Protein AF-A0A2G9PUK7-F1 (afdb_monomer)

Foldseek 3Di:
DDDDDDDDDDDPDDDDDPDDDPPDDDDDPPVVVVVVVVVVVVVVVVLVVVQLVQKDFDDKAWPDWADPDQFKIKTKIKTKIFGQAQAKFKWAKKKKWKDQQPRTQDIDIFGIDIDGHRHIDIGMDMDMGGRGPGPVVSVVCVVVVRQKIKMWIWIGTPPDPPSIDIDIDIDRCLVNNLVVQLVVLVVVLVVVVVVVPDPCPPVSVVVSVVSNVVSVVD

Secondary structure (DSSP, 8-state):
---------------PPPPPPPPPPP---HHHHHHHHHHHHHHHHHHHHHHHTTEEEEEEEEEEEEEEETTEEEEEEEEEEEE-SSS-EEEEEEEEEEEETTEEEEEEEEEP-EEPTTEEEEEEEEEEEETPPPHHHHHHHHHTT--EEEEEEEEEESS-TT-EEEEEEEEE-HHHHHHHHHHHHHHHHHHHHHTTS---HHHHHHHHHHHHHHHTT-

Radius of gyration: 40.82 Å; Cα contacts (8 Å, |Δi|>4): 310; chains: 1; bounding box: 126×33×130 Å

pLDDT: mean 81.17, std 12.47, range [41.34, 96.12]

Sequence (218 aa):
MKLQMAKKKVKKAERKPMKAIPPKRPTFPRWLFLSLFALFVLLTVLYYFDSLKRVSIVNLTLTEFDVVNDTTLHVRGTIMLENKAYIPVKFKKVDYDIDIGDIKVADGTLSGDYVPAKGFVPVDFEQTIYNAPSFEAIVGVLSNGSSVVTIDGMLYLFTEDKATMTFKKSFDIKDALKEYLETKVDAIIGRIDNSGAIDYPVLIKNIKDKMLKQIEQL

Nearest PDB structures (foldseek):
  7cwd-assembly1_A  TM=7.445E-01  e=1.432E-05  Niallia circulans
  8q51-assembly1_A  TM=6.585E-01  e=8.939E-05  Niallia circulans
  7ms2-assembly1_A  TM=3.371E-01  e=1.473E-04  Acetivibrio thermocellus AD2
  8xrx-assembly2_C  TM=3.875E-01  e=4.468E-04  Cellulosimicrobium cellulans
  5z87-assembly1_B  TM=4.820E-01  e=9.990E-03  Aurantiacibacter marinus

Mean predicted aligned error: 11.89 Å

Structure (mmCIF, N/CA/C/O backbone):
data_AF-A0A2G9PUK7-F1
#
_entry.id   AF-A0A2G9PUK7-F1
#
loop_
_atom_site.group_PDB
_atom_site.id
_atom_site.type_symbol
_atom_site.label_atom_id
_atom_site.label_alt_id
_atom_site.label_comp_id
_atom_site.label_asym_id
_atom_site.label_entity_id
_atom_site.label_seq_id
_atom_site.pdbx_PDB_ins_code
_atom_site.Cartn_x
_atom_site.Cartn_y
_atom_site.Cartn_z
_atom_site.occupancy
_atom_site.B_iso_or_equiv
_atom_site.auth_seq_id
_atom_site.auth_comp_id
_atom_site.auth_asym_id
_atom_site.auth_atom_id
_atom_site.pdbx_PDB_model_num
ATOM 1 N N . MET A 1 1 ? 95.014 15.291 -87.493 1.00 45.59 1 MET A N 1
ATOM 2 C CA . MET A 1 1 ? 94.206 14.490 -86.547 1.00 45.59 1 MET A CA 1
ATOM 3 C C . MET A 1 1 ? 93.233 15.442 -85.843 1.00 45.59 1 MET A C 1
ATOM 5 O O . MET A 1 1 ? 93.676 16.249 -85.041 1.00 45.59 1 MET A O 1
ATOM 9 N N . LYS A 1 2 ? 91.953 15.483 -86.247 1.00 41.34 2 LYS A N 1
ATOM 10 C CA . LYS A 1 2 ? 90.932 16.408 -85.705 1.00 41.34 2 LYS A CA 1
ATOM 11 C C . LYS A 1 2 ? 89.884 15.593 -84.941 1.00 41.34 2 LYS A C 1
ATOM 13 O O . LYS A 1 2 ? 89.170 14.812 -85.562 1.00 41.34 2 LYS A O 1
ATOM 18 N N . LEU A 1 3 ? 89.801 15.767 -83.620 1.00 45.94 3 LEU A N 1
ATOM 19 C CA . LEU A 1 3 ? 88.722 15.210 -82.799 1.00 45.94 3 LEU A CA 1
ATOM 20 C C . LEU A 1 3 ? 87.425 15.986 -83.065 1.00 45.94 3 LEU A C 1
ATOM 22 O O . LEU A 1 3 ? 87.337 17.174 -82.758 1.00 45.94 3 LEU A O 1
ATOM 26 N N . GLN A 1 4 ? 86.409 15.317 -83.609 1.00 45.69 4 GLN A N 1
ATOM 27 C CA . GLN A 1 4 ? 85.041 15.834 -83.629 1.00 45.69 4 GLN A CA 1
ATOM 28 C C . GLN A 1 4 ? 84.330 15.411 -82.338 1.00 45.69 4 GLN A C 1
ATOM 30 O O . GLN A 1 4 ? 84.078 14.230 -82.113 1.00 45.69 4 GLN A O 1
ATOM 35 N N . MET A 1 5 ? 84.009 16.379 -81.476 1.00 54.94 5 MET A N 1
ATOM 36 C CA . MET A 1 5 ? 83.179 16.145 -80.293 1.00 54.94 5 MET A CA 1
ATOM 37 C C . MET A 1 5 ? 81.698 16.082 -80.684 1.00 54.94 5 MET A C 1
ATOM 39 O O . MET A 1 5 ? 81.118 17.068 -81.143 1.00 54.94 5 MET A O 1
ATOM 43 N N . ALA A 1 6 ? 81.067 14.932 -80.451 1.00 54.41 6 ALA A N 1
ATOM 44 C CA . ALA A 1 6 ? 79.631 14.747 -80.607 1.00 54.41 6 ALA A CA 1
ATOM 45 C C . ALA A 1 6 ? 78.864 15.439 -79.461 1.00 54.41 6 ALA A C 1
ATOM 47 O O . ALA A 1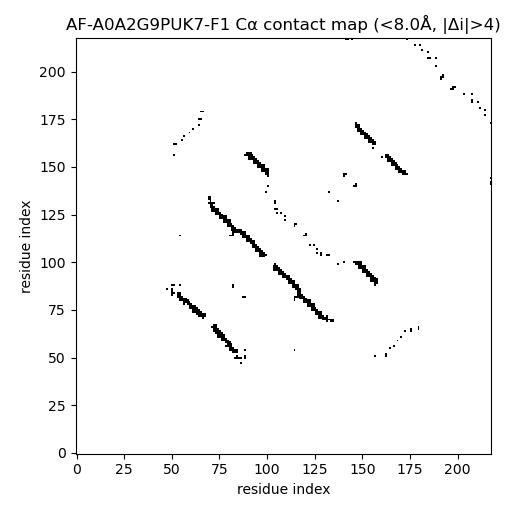 6 ? 78.875 14.987 -78.315 1.00 54.41 6 ALA A O 1
ATOM 48 N N . LYS A 1 7 ? 78.157 16.537 -79.762 1.00 56.97 7 LYS A N 1
ATOM 49 C CA . LYS A 1 7 ? 77.231 17.191 -78.821 1.00 56.97 7 LYS A CA 1
ATOM 50 C C . LYS A 1 7 ? 75.949 16.359 -78.680 1.00 56.97 7 LYS A C 1
ATOM 52 O O . LYS A 1 7 ? 75.053 16.427 -79.519 1.00 56.97 7 LYS A O 1
ATOM 57 N N . LYS A 1 8 ? 75.842 15.592 -77.592 1.00 62.94 8 LYS A N 1
ATOM 58 C CA . LYS A 1 8 ? 74.633 14.847 -77.206 1.00 62.94 8 LYS A CA 1
ATOM 59 C C . LYS A 1 8 ? 73.556 15.832 -76.720 1.00 62.94 8 LYS A C 1
ATOM 61 O O . LYS A 1 8 ? 73.657 16.380 -75.627 1.00 62.94 8 LYS A O 1
ATOM 66 N N . LYS A 1 9 ? 72.526 16.086 -77.539 1.00 58.31 9 LYS A N 1
ATOM 67 C CA . LYS A 1 9 ? 71.355 16.897 -77.151 1.00 58.31 9 LYS A CA 1
ATOM 68 C C . LYS A 1 9 ? 70.544 16.155 -76.082 1.00 58.31 9 LYS A C 1
ATOM 70 O O . LYS A 1 9 ? 69.854 15.185 -76.386 1.00 58.31 9 LYS A O 1
ATOM 75 N N . VAL A 1 10 ? 70.602 16.626 -74.840 1.00 59.91 10 VAL A N 1
ATOM 76 C CA . VAL A 1 10 ? 69.715 16.179 -73.758 1.00 59.91 10 VAL A CA 1
ATOM 77 C C . VAL A 1 10 ? 68.348 16.835 -73.971 1.00 59.91 10 VAL A C 1
ATOM 79 O O . VAL A 1 10 ? 68.183 18.031 -73.738 1.00 59.91 10 VAL A O 1
ATOM 82 N N . LYS A 1 11 ? 67.361 16.069 -74.455 1.00 61.66 11 LYS A N 1
ATOM 83 C CA . LYS A 1 11 ? 65.955 16.501 -74.479 1.00 61.66 11 LYS A CA 1
ATOM 84 C C . LYS A 1 11 ? 65.462 16.598 -73.033 1.00 61.66 11 LYS A C 1
ATOM 86 O O . LYS A 1 11 ? 65.281 15.583 -72.367 1.00 61.66 11 LYS A O 1
ATOM 91 N N . LYS A 1 12 ? 65.263 17.825 -72.549 1.00 62.75 12 LYS A N 1
ATOM 92 C CA . LYS A 1 12 ? 64.648 18.120 -71.251 1.00 62.75 12 LYS A CA 1
ATOM 93 C C . LYS A 1 12 ? 63.179 17.689 -71.325 1.00 62.75 12 LYS A C 1
ATOM 95 O O . LYS A 1 12 ? 62.385 18.328 -72.004 1.00 62.75 12 LYS A O 1
ATOM 100 N N . ALA A 1 13 ? 62.848 16.556 -70.710 1.00 66.25 13 ALA A N 1
ATOM 101 C CA . ALA A 1 13 ? 61.484 16.048 -70.660 1.00 66.25 13 ALA A CA 1
ATOM 102 C C . ALA A 1 13 ? 60.619 16.989 -69.805 1.00 66.25 13 ALA A C 1
ATOM 104 O O . ALA A 1 13 ? 60.827 17.095 -68.595 1.00 66.25 13 ALA A O 1
ATOM 105 N N . GLU A 1 14 ? 59.669 17.685 -70.431 1.00 68.19 14 GLU A N 1
ATOM 106 C CA . GLU A 1 14 ? 58.631 18.439 -69.728 1.00 68.19 14 GLU A CA 1
ATOM 107 C C . GLU A 1 14 ? 57.787 17.470 -68.897 1.00 68.19 14 GLU A C 1
ATOM 109 O O . GLU A 1 14 ? 57.050 16.629 -69.419 1.00 68.19 14 GLU A O 1
ATOM 114 N N . ARG A 1 15 ? 57.921 17.558 -67.571 1.00 70.19 15 ARG A N 1
ATOM 115 C CA . ARG A 1 15 ? 57.065 16.820 -66.646 1.00 70.19 15 ARG A CA 1
ATOM 116 C C . ARG A 1 15 ? 55.681 17.459 -66.686 1.00 70.19 15 ARG A C 1
ATOM 118 O O . ARG A 1 15 ? 55.511 18.585 -66.229 1.00 70.19 15 ARG A O 1
ATOM 125 N N . LYS A 1 16 ? 54.698 16.739 -67.230 1.00 75.69 16 LYS A N 1
ATOM 126 C CA . LYS A 1 16 ? 53.288 17.141 -67.153 1.00 75.69 16 LYS A CA 1
ATOM 127 C C . LYS A 1 16 ? 52.902 17.305 -65.672 1.00 75.69 16 LYS A C 1
ATOM 129 O O . LYS A 1 16 ? 53.240 16.419 -64.882 1.00 75.69 16 LYS A O 1
ATOM 134 N N . PRO A 1 17 ? 52.219 18.396 -65.280 1.00 74.44 17 PRO A N 1
ATOM 135 C CA . PRO A 1 17 ? 51.792 18.588 -63.899 1.00 74.44 17 PRO A CA 1
ATOM 136 C C . PRO A 1 17 ? 50.879 17.429 -63.488 1.00 74.44 17 PRO A C 1
ATOM 138 O O . PRO A 1 17 ? 49.887 17.136 -64.161 1.00 74.44 17 PRO A O 1
ATOM 141 N N . MET A 1 18 ? 51.237 16.737 -62.403 1.00 76.69 18 MET A N 1
ATOM 142 C CA . MET A 1 18 ? 50.388 15.698 -61.826 1.00 76.69 18 MET A CA 1
ATOM 143 C C . MET A 1 18 ? 49.088 16.353 -61.360 1.00 76.69 18 MET A C 1
ATOM 145 O O . MET A 1 18 ? 49.103 17.212 -60.480 1.00 76.69 18 MET A O 1
ATOM 149 N N . LYS A 1 19 ? 47.959 15.961 -61.959 1.00 78.94 19 LYS A N 1
ATOM 150 C CA . LYS A 1 19 ? 46.638 16.330 -61.444 1.00 78.94 19 LYS A CA 1
ATOM 151 C C . LYS A 1 19 ? 46.515 15.749 -60.036 1.00 78.94 19 LYS A C 1
ATOM 153 O O . LYS A 1 19 ? 46.580 14.531 -59.877 1.00 78.94 19 LYS A O 1
ATOM 158 N N . ALA A 1 20 ? 46.362 16.613 -59.035 1.00 80.31 20 ALA A N 1
ATOM 159 C CA . ALA A 1 20 ? 46.102 16.193 -57.666 1.00 80.31 20 ALA A CA 1
ATOM 160 C C . ALA A 1 20 ? 44.835 15.327 -57.645 1.00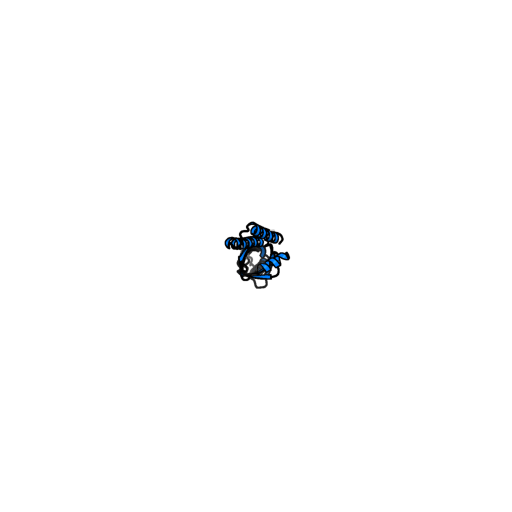 80.31 20 ALA A C 1
ATOM 162 O O . ALA A 1 20 ? 43.767 15.763 -58.077 1.00 80.31 20 ALA A O 1
ATOM 163 N N . ILE A 1 21 ? 44.968 14.081 -57.191 1.00 82.75 21 ILE A N 1
ATOM 164 C CA . ILE A 1 21 ? 43.823 13.198 -56.984 1.00 82.75 21 ILE A CA 1
ATOM 165 C C . ILE A 1 21 ? 43.088 13.751 -55.759 1.00 82.75 21 ILE A C 1
ATOM 167 O O . ILE A 1 21 ? 43.698 13.822 -54.689 1.00 82.75 21 ILE A O 1
ATOM 171 N N . PRO A 1 22 ? 41.819 14.181 -55.882 1.00 83.50 22 PRO A N 1
ATOM 172 C CA . PRO A 1 22 ? 41.082 14.674 -54.731 1.00 83.50 22 PRO A CA 1
ATOM 173 C C . PRO A 1 22 ? 40.979 13.550 -53.689 1.00 83.50 22 PRO A C 1
ATOM 175 O O . PRO A 1 22 ? 40.753 12.393 -54.065 1.00 83.50 22 PRO A O 1
ATOM 178 N N . PRO A 1 23 ? 41.150 13.851 -52.390 1.00 82.94 23 PRO A N 1
ATOM 179 C CA . PRO A 1 23 ? 41.054 12.837 -51.351 1.00 82.94 23 PRO A CA 1
ATOM 180 C C . PRO A 1 23 ? 39.681 12.157 -51.430 1.00 82.94 23 PRO A C 1
ATOM 182 O O . PRO A 1 23 ? 38.642 12.824 -51.417 1.00 82.94 23 PRO A O 1
ATOM 185 N N . LYS A 1 24 ? 39.668 10.821 -51.537 1.00 83.50 24 LYS A N 1
ATOM 186 C CA . LYS A 1 24 ? 38.426 10.042 -51.463 1.00 83.50 24 LYS A CA 1
ATOM 187 C C . LYS A 1 24 ? 37.804 10.295 -50.093 1.00 83.50 24 LYS A C 1
ATOM 189 O O . LYS A 1 24 ? 38.406 9.966 -49.074 1.00 83.50 24 LYS A O 1
ATOM 194 N N . ARG A 1 25 ? 36.608 10.886 -50.065 1.00 82.62 25 ARG A N 1
ATOM 195 C CA . ARG A 1 25 ? 35.862 11.068 -48.816 1.00 82.62 25 ARG A CA 1
ATOM 196 C C . ARG A 1 25 ? 35.574 9.685 -48.219 1.00 82.62 25 ARG A C 1
ATOM 198 O O . ARG A 1 25 ? 35.127 8.811 -48.969 1.00 82.62 25 ARG A O 1
ATOM 205 N N . PRO A 1 26 ? 35.817 9.466 -46.917 1.00 77.69 26 PRO A N 1
ATOM 206 C CA . PRO A 1 26 ? 35.454 8.212 -46.276 1.00 77.69 26 PRO A CA 1
ATOM 207 C C . PRO A 1 26 ? 33.944 8.013 -46.430 1.00 77.69 26 PRO A C 1
ATOM 209 O O . PRO A 1 26 ? 33.147 8.863 -46.034 1.00 77.69 26 PRO A O 1
ATOM 212 N N . THR A 1 27 ? 33.546 6.915 -47.068 1.00 81.12 27 THR A N 1
ATOM 213 C CA . THR A 1 27 ? 32.137 6.544 -47.191 1.00 81.12 27 THR A CA 1
ATOM 214 C C . THR A 1 27 ? 31.790 5.707 -45.974 1.00 81.12 27 THR A C 1
ATOM 216 O O . THR A 1 27 ? 32.212 4.560 -45.859 1.00 81.12 27 THR A O 1
ATOM 219 N N . PHE A 1 28 ? 31.060 6.295 -45.026 1.00 79.75 28 PHE A N 1
ATOM 220 C CA . PHE A 1 28 ? 30.528 5.519 -43.915 1.00 79.75 28 PHE A CA 1
ATOM 221 C C . PHE A 1 28 ? 29.506 4.516 -44.469 1.00 79.75 28 PHE A C 1
ATOM 223 O O . PHE A 1 28 ? 28.561 4.927 -45.156 1.00 79.75 28 PHE A O 1
ATOM 230 N N . PRO A 1 29 ? 29.682 3.209 -44.226 1.00 87.12 29 PRO A N 1
ATOM 231 C CA . PRO A 1 29 ? 28.750 2.213 -44.719 1.00 87.12 29 PRO A CA 1
ATOM 232 C C . PRO A 1 29 ? 27.364 2.438 -44.108 1.00 87.12 29 PRO A C 1
ATOM 234 O O . PRO A 1 29 ? 27.192 2.382 -42.893 1.00 87.12 29 PRO A O 1
ATOM 237 N N . ARG A 1 30 ? 26.350 2.656 -44.952 1.00 88.44 30 ARG A N 1
ATOM 238 C CA . ARG A 1 30 ? 24.958 2.883 -44.513 1.00 88.44 30 ARG A CA 1
ATOM 239 C C . ARG A 1 30 ? 24.406 1.733 -43.659 1.00 88.44 30 ARG A C 1
ATOM 241 O O . ARG A 1 30 ? 23.601 1.973 -42.766 1.00 88.44 30 ARG A O 1
ATOM 248 N N . TRP A 1 31 ? 24.866 0.504 -43.898 1.00 90.81 31 TRP A N 1
ATOM 249 C CA . TRP A 1 31 ? 24.477 -0.671 -43.112 1.00 90.81 31 TRP A CA 1
ATOM 250 C C . TRP A 1 31 ? 24.946 -0.588 -41.655 1.00 90.81 31 TRP A C 1
ATOM 252 O O . TRP A 1 31 ? 24.226 -1.037 -40.770 1.00 90.81 31 TRP A O 1
ATOM 262 N N . LEU A 1 32 ? 26.094 0.048 -41.397 1.00 92.38 32 LEU A N 1
ATOM 263 C CA . LEU A 1 32 ? 26.637 0.206 -40.049 1.00 92.38 32 LEU A CA 1
ATOM 264 C C . LEU A 1 32 ? 25.788 1.180 -39.222 1.00 92.38 32 LEU A C 1
ATOM 266 O O . LEU A 1 32 ? 25.537 0.948 -38.042 1.00 92.38 32 LEU A O 1
ATOM 270 N N . PHE A 1 33 ? 25.271 2.233 -39.860 1.00 90.31 33 PHE A N 1
ATOM 271 C CA . PHE A 1 33 ? 24.309 3.136 -39.229 1.00 90.31 33 PHE A CA 1
ATOM 272 C C . PHE A 1 33 ? 23.003 2.412 -38.874 1.00 90.31 33 PHE A C 1
ATOM 274 O O . PHE A 1 33 ? 22.528 2.527 -37.748 1.00 90.31 33 PHE A O 1
ATOM 281 N N . LEU A 1 34 ? 22.458 1.618 -39.803 1.00 93.12 34 LEU A N 1
ATOM 282 C CA . LEU A 1 34 ? 21.240 0.839 -39.556 1.00 93.12 34 LEU A CA 1
ATOM 283 C C . LEU A 1 34 ? 21.425 -0.179 -38.424 1.00 93.12 34 LEU A C 1
ATOM 285 O O . LEU A 1 34 ? 20.551 -0.292 -37.567 1.00 93.12 34 LEU A O 1
ATOM 289 N N . SER A 1 35 ? 22.567 -0.874 -38.366 1.00 92.88 35 SER A N 1
ATOM 290 C CA . SER A 1 35 ? 22.854 -1.807 -37.271 1.00 92.88 35 SER A CA 1
ATOM 291 C C . SER A 1 35 ? 23.004 -1.103 -35.923 1.00 92.88 35 SER A C 1
ATOM 293 O O . SER A 1 35 ? 22.494 -1.599 -34.923 1.00 92.88 35 SER A O 1
ATOM 295 N N . LEU A 1 36 ? 23.657 0.066 -35.885 1.00 94.25 36 LEU A N 1
ATOM 296 C CA . LEU A 1 36 ? 23.787 0.853 -34.654 1.00 94.25 36 LEU A CA 1
ATOM 297 C C . LEU A 1 36 ? 22.431 1.378 -34.178 1.00 94.25 36 LEU A C 1
ATOM 299 O O . LEU A 1 36 ? 22.146 1.334 -32.985 1.00 94.25 36 LEU A O 1
ATOM 303 N N . PHE A 1 37 ? 21.580 1.825 -35.103 1.00 94.50 37 PHE A N 1
ATOM 304 C CA . PHE A 1 37 ? 20.227 2.265 -34.783 1.00 94.50 37 PHE A CA 1
ATOM 305 C C . PHE A 1 37 ? 19.377 1.116 -34.224 1.00 94.50 37 PHE A C 1
ATOM 307 O O . PHE A 1 37 ? 18.756 1.269 -33.175 1.00 94.50 37 PHE A O 1
ATOM 314 N N . ALA A 1 38 ? 19.401 -0.057 -34.866 1.00 94.38 38 ALA A N 1
ATOM 315 C CA . ALA A 1 38 ? 18.690 -1.237 -34.376 1.00 94.38 38 ALA A CA 1
ATOM 316 C C . ALA A 1 38 ? 19.180 -1.669 -32.983 1.00 94.38 38 ALA A C 1
ATOM 318 O O . ALA A 1 38 ? 18.367 -1.954 -32.104 1.00 94.38 38 ALA A O 1
ATOM 319 N N . LEU A 1 39 ? 20.499 -1.659 -32.755 1.00 96.00 39 LEU A N 1
ATOM 320 C CA . LEU A 1 39 ? 21.086 -1.955 -31.449 1.00 96.00 39 LEU A CA 1
ATOM 321 C C . LEU A 1 39 ? 20.648 -0.936 -30.389 1.00 96.00 39 LEU A C 1
ATOM 323 O O . LEU A 1 39 ? 20.302 -1.326 -29.278 1.00 96.00 39 LEU A O 1
ATOM 327 N N . PHE A 1 40 ? 20.622 0.354 -30.727 1.00 95.88 40 PHE A N 1
ATOM 328 C CA . PHE A 1 40 ? 20.165 1.407 -29.822 1.00 95.88 40 PHE A CA 1
ATOM 329 C C . PHE A 1 40 ? 18.695 1.224 -29.424 1.00 95.88 40 PHE A C 1
ATOM 331 O O . PHE A 1 40 ? 18.365 1.300 -28.240 1.00 95.88 40 PHE A O 1
ATOM 338 N N . VAL A 1 41 ? 17.819 0.917 -30.385 1.00 94.31 41 VAL A N 1
ATOM 339 C CA . VAL A 1 41 ? 16.407 0.608 -30.106 1.00 94.31 41 VAL A CA 1
ATOM 340 C C . VAL A 1 41 ? 16.291 -0.623 -29.204 1.00 94.31 41 VAL A C 1
ATOM 342 O O . VAL A 1 41 ? 15.586 -0.570 -28.198 1.00 94.31 41 VAL A O 1
ATOM 345 N N . LEU A 1 42 ? 17.030 -1.699 -29.497 1.00 94.50 42 LEU A N 1
ATOM 346 C CA . LEU A 1 42 ? 17.021 -2.920 -28.686 1.00 94.50 42 LEU A CA 1
ATOM 347 C C . LEU A 1 42 ? 17.474 -2.652 -27.243 1.00 94.50 42 LEU A C 1
ATOM 349 O O . LEU A 1 42 ? 16.800 -3.064 -26.302 1.00 94.50 42 LEU A O 1
ATOM 353 N N . LEU A 1 43 ? 18.584 -1.933 -27.061 1.00 93.31 43 LEU A N 1
ATOM 354 C CA . LEU A 1 43 ? 19.092 -1.566 -25.738 1.00 93.31 43 LEU A CA 1
ATOM 355 C C . LEU A 1 43 ? 18.094 -0.693 -24.971 1.00 93.31 43 LEU A C 1
ATOM 357 O O . LEU A 1 43 ? 17.913 -0.899 -23.776 1.00 93.31 43 LEU A O 1
ATOM 361 N N . THR A 1 44 ? 17.411 0.230 -25.653 1.00 89.06 44 THR A N 1
ATOM 362 C CA . THR A 1 44 ? 16.386 1.092 -25.044 1.00 89.06 44 THR A CA 1
ATOM 363 C C . THR A 1 44 ? 15.200 0.270 -24.535 1.00 89.06 44 THR A C 1
ATOM 365 O O . THR A 1 44 ? 14.742 0.473 -23.412 1.00 89.06 44 THR A O 1
ATOM 368 N N . VAL A 1 45 ? 14.739 -0.704 -25.324 1.00 87.81 45 VAL A N 1
ATOM 369 C CA . VAL A 1 45 ? 13.648 -1.612 -24.935 1.00 87.81 45 VAL A CA 1
ATOM 370 C C . VAL A 1 45 ? 14.069 -2.508 -23.767 1.00 87.81 45 VAL A C 1
ATOM 372 O O . VAL A 1 45 ? 13.333 -2.628 -22.790 1.00 87.81 45 VAL A O 1
ATOM 375 N N . LEU A 1 46 ? 15.266 -3.100 -23.821 1.00 88.56 46 LEU A N 1
ATOM 376 C CA . LEU A 1 46 ? 15.791 -3.926 -22.726 1.00 88.56 46 LEU A CA 1
ATOM 377 C C . LEU A 1 46 ? 15.946 -3.122 -21.432 1.00 88.56 46 LEU A C 1
ATOM 379 O O . LEU A 1 46 ? 15.578 -3.597 -20.359 1.00 88.56 46 LEU A O 1
ATOM 383 N N . TYR A 1 47 ? 16.440 -1.889 -21.540 1.00 87.81 47 TYR A N 1
ATOM 384 C CA . TYR A 1 47 ? 16.566 -0.978 -20.412 1.00 87.81 47 TYR A CA 1
ATOM 385 C C . TYR A 1 47 ? 15.202 -0.624 -19.809 1.00 87.81 47 TYR A C 1
ATOM 387 O O . TYR A 1 47 ? 15.047 -0.599 -18.587 1.00 87.81 47 TYR A O 1
ATOM 395 N N . TYR A 1 48 ? 14.194 -0.408 -20.657 1.00 84.81 48 TYR A N 1
ATOM 396 C CA . TYR A 1 48 ? 12.826 -0.182 -20.210 1.00 84.81 48 TYR A CA 1
ATOM 397 C C . TYR A 1 48 ? 12.288 -1.382 -19.419 1.00 84.81 48 TYR A C 1
ATOM 399 O O . TYR A 1 48 ? 11.772 -1.198 -18.320 1.00 84.81 48 TYR A O 1
ATOM 407 N N . PHE A 1 49 ? 12.494 -2.617 -19.883 1.00 84.12 49 PHE A N 1
ATOM 408 C CA . PHE A 1 49 ? 12.071 -3.800 -19.123 1.00 84.12 49 PHE A CA 1
ATOM 409 C C . PHE A 1 49 ? 12.821 -3.985 -17.795 1.00 84.12 49 PHE A C 1
ATOM 411 O O . PHE A 1 49 ? 12.212 -4.390 -16.804 1.00 84.12 49 PHE A O 1
ATOM 418 N N . ASP A 1 50 ? 14.118 -3.672 -17.744 1.00 85.75 50 ASP A N 1
ATOM 419 C CA . ASP A 1 50 ? 14.886 -3.700 -16.491 1.00 85.75 50 ASP A CA 1
ATOM 420 C C . ASP A 1 50 ? 14.384 -2.647 -15.491 1.00 85.75 50 ASP A C 1
ATOM 422 O O . ASP A 1 50 ? 14.321 -2.906 -14.290 1.00 85.75 50 ASP A O 1
ATOM 426 N N . SER A 1 51 ? 13.963 -1.476 -15.981 1.00 83.50 51 SER A N 1
ATOM 427 C CA . SER A 1 51 ? 13.441 -0.393 -15.141 1.00 83.50 51 SER A CA 1
ATOM 428 C C . SER A 1 51 ? 12.191 -0.788 -14.349 1.00 83.50 51 SER A C 1
ATOM 430 O O . SER A 1 51 ? 12.060 -0.412 -13.187 1.00 83.50 51 SER A O 1
ATOM 432 N N . LEU A 1 52 ? 11.314 -1.608 -14.934 1.00 83.62 52 LEU A N 1
ATOM 433 C CA . LEU A 1 52 ? 10.077 -2.063 -14.292 1.00 83.62 52 LEU A CA 1
ATOM 434 C C . LEU A 1 52 ? 10.360 -2.883 -13.032 1.00 83.62 52 LEU A C 1
ATOM 436 O O . LEU A 1 52 ? 9.672 -2.742 -12.027 1.00 83.62 52 LEU A O 1
ATOM 440 N N . LYS A 1 53 ? 11.425 -3.691 -13.053 1.00 83.94 53 LYS A N 1
ATOM 441 C CA . LYS A 1 53 ? 11.847 -4.522 -11.913 1.00 83.94 53 LYS A CA 1
ATOM 442 C C . LYS A 1 53 ? 12.438 -3.708 -10.759 1.00 83.94 53 LYS A C 1
ATOM 444 O O . LYS A 1 53 ? 12.734 -4.264 -9.706 1.00 83.94 53 LYS A O 1
ATOM 449 N N . ARG A 1 54 ? 12.671 -2.410 -10.972 1.00 86.00 54 ARG A N 1
ATOM 450 C CA . ARG A 1 54 ? 13.285 -1.491 -10.006 1.00 86.00 54 ARG A CA 1
ATOM 451 C C . ARG A 1 54 ? 12.264 -0.614 -9.285 1.00 86.00 54 ARG A C 1
ATOM 453 O O . ARG A 1 54 ? 12.681 0.219 -8.480 1.00 86.00 54 ARG A O 1
ATOM 460 N N . VAL A 1 55 ? 10.974 -0.779 -9.575 1.00 88.44 55 VAL A N 1
ATOM 461 C CA . VAL A 1 55 ? 9.901 -0.185 -8.776 1.00 88.44 55 VAL A CA 1
ATOM 462 C C . VAL A 1 55 ? 9.587 -1.119 -7.621 1.00 88.44 55 VAL A C 1
ATOM 464 O O . VAL A 1 55 ? 9.405 -2.311 -7.844 1.00 88.44 55 VAL A O 1
ATOM 467 N N . SER A 1 56 ? 9.530 -0.591 -6.403 1.00 89.50 56 SER A N 1
ATOM 468 C CA . SER A 1 56 ? 9.205 -1.360 -5.205 1.00 89.50 56 SER A CA 1
ATOM 469 C C . SER A 1 56 ? 8.367 -0.565 -4.217 1.00 89.50 56 SER A C 1
ATOM 471 O O . SER A 1 56 ? 8.484 0.656 -4.141 1.00 89.50 56 SER A O 1
ATOM 473 N N . ILE A 1 57 ? 7.568 -1.266 -3.419 1.00 88.81 57 ILE A N 1
ATOM 474 C CA . ILE A 1 57 ? 6.896 -0.683 -2.256 1.00 88.81 57 ILE A CA 1
ATOM 475 C C . ILE A 1 57 ? 7.899 -0.662 -1.107 1.00 88.81 57 ILE A C 1
ATOM 477 O O . ILE A 1 57 ? 8.409 -1.706 -0.706 1.00 88.81 57 ILE A O 1
ATOM 481 N N . VAL A 1 58 ? 8.218 0.531 -0.610 1.00 90.31 58 VAL A N 1
ATOM 482 C CA .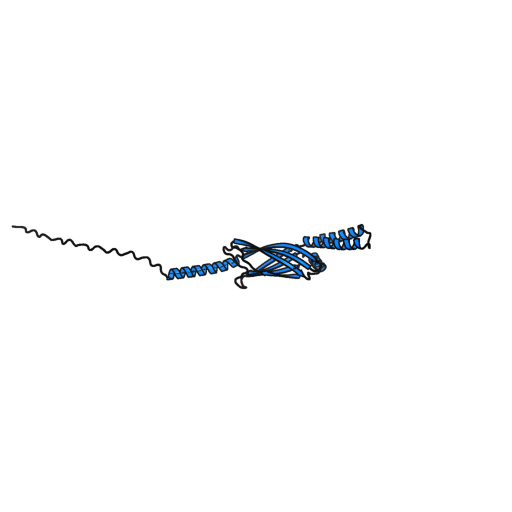 VAL A 1 58 ? 9.242 0.711 0.434 1.00 90.31 58 VAL A CA 1
ATOM 483 C C . VAL A 1 58 ? 8.622 0.756 1.809 1.00 90.31 58 VAL A C 1
ATOM 485 O O . VAL A 1 58 ? 9.176 0.210 2.761 1.00 90.31 58 VAL A O 1
ATOM 488 N N . ASN A 1 59 ? 7.482 1.427 1.916 1.00 90.81 59 ASN A N 1
ATOM 489 C CA . ASN A 1 59 ? 6.806 1.592 3.181 1.00 90.81 59 ASN A CA 1
ATOM 490 C C . ASN A 1 59 ? 5.297 1.609 2.977 1.00 90.81 59 ASN A C 1
ATOM 492 O O . ASN A 1 59 ? 4.807 2.063 1.945 1.00 90.81 59 ASN A O 1
ATOM 496 N N . LEU A 1 60 ? 4.585 1.137 3.988 1.00 92.50 60 LEU A N 1
ATOM 497 C CA . LEU A 1 60 ? 3.152 1.313 4.113 1.00 92.50 60 LEU A CA 1
ATOM 498 C C . LEU A 1 60 ? 2.919 1.871 5.508 1.00 92.50 60 LEU A C 1
ATOM 500 O O . LEU A 1 60 ? 3.382 1.290 6.492 1.00 92.50 60 LEU A O 1
ATOM 504 N N . THR A 1 61 ? 2.260 3.018 5.574 1.00 91.75 61 THR A N 1
ATOM 505 C CA . THR A 1 61 ? 1.939 3.692 6.828 1.00 91.75 61 THR A CA 1
ATOM 506 C C . THR A 1 61 ? 0.436 3.754 6.982 1.00 91.75 61 THR A C 1
ATOM 508 O O . THR A 1 61 ? -0.256 4.229 6.085 1.00 91.75 61 THR A O 1
ATOM 511 N N . LEU A 1 62 ? -0.056 3.274 8.117 1.00 90.00 62 LEU A N 1
ATOM 512 C CA . LEU A 1 62 ? -1.429 3.495 8.533 1.00 90.00 62 LEU A CA 1
ATOM 513 C C . LEU A 1 62 ? -1.487 4.862 9.222 1.00 90.00 62 LEU A C 1
ATOM 515 O O . LEU A 1 62 ? -0.791 5.076 10.214 1.00 90.00 62 LEU A O 1
ATOM 519 N N . THR A 1 63 ? -2.239 5.794 8.647 1.00 88.50 63 THR A N 1
ATOM 520 C CA . THR A 1 63 ? -2.310 7.187 9.108 1.00 88.50 63 THR A CA 1
ATOM 521 C C . THR A 1 63 ? -3.473 7.382 10.071 1.00 88.50 63 THR A C 1
ATOM 523 O O . THR A 1 63 ? -3.351 8.130 11.034 1.00 88.50 63 THR A O 1
ATOM 526 N N . GLU A 1 64 ? -4.589 6.699 9.815 1.00 87.25 64 GLU A N 1
ATOM 527 C CA . GLU A 1 64 ? -5.809 6.803 10.609 1.00 87.25 64 GLU A CA 1
ATOM 528 C C . GLU A 1 64 ? -6.524 5.451 10.641 1.00 87.25 64 GLU A C 1
ATOM 530 O O . GLU A 1 64 ? -6.669 4.780 9.615 1.00 87.25 64 GLU A O 1
ATOM 535 N N . PHE A 1 65 ? -6.973 5.064 11.830 1.00 83.94 65 PHE A N 1
ATOM 536 C CA . PHE A 1 65 ? -7.861 3.931 12.048 1.00 83.94 65 PHE A CA 1
ATOM 537 C C . PHE A 1 65 ? -8.925 4.378 13.044 1.00 83.94 65 PHE A C 1
ATOM 539 O O . PHE A 1 65 ? -8.637 4.500 14.232 1.00 83.94 65 PHE A O 1
ATOM 546 N N . ASP A 1 66 ? -10.124 4.662 12.544 1.00 82.69 66 ASP A N 1
ATOM 547 C CA . ASP A 1 66 ? -11.226 5.189 13.343 1.00 82.69 66 ASP A CA 1
ATOM 548 C C . ASP A 1 66 ? -12.441 4.259 13.279 1.00 82.69 66 ASP A C 1
ATOM 550 O O . ASP A 1 66 ? -12.771 3.676 12.242 1.00 82.69 66 ASP A O 1
ATOM 554 N N . VAL A 1 67 ? -13.125 4.120 14.408 1.00 77.94 67 VAL A N 1
ATOM 555 C CA . VAL A 1 67 ? -14.330 3.307 14.544 1.00 77.94 67 VAL A CA 1
ATOM 556 C C . VAL A 1 67 ? -15.521 4.244 14.698 1.00 77.94 67 VAL A C 1
ATOM 558 O O . VAL A 1 67 ? -15.885 4.666 15.794 1.00 77.94 67 VAL A O 1
ATOM 561 N N . VAL A 1 68 ? -16.166 4.557 13.575 1.00 79.12 68 VAL A N 1
ATOM 562 C CA . VAL A 1 68 ? -17.267 5.532 13.534 1.00 79.12 68 VAL A CA 1
ATOM 563 C C . VAL A 1 68 ? -18.521 5.009 14.232 1.00 79.12 68 VAL A C 1
ATOM 565 O O . VAL A 1 68 ? -19.234 5.759 14.901 1.00 79.12 68 VAL A O 1
ATOM 568 N N . ASN A 1 69 ? -18.825 3.718 14.091 1.00 77.50 69 ASN A N 1
ATOM 569 C CA . ASN A 1 69 ? -19.907 3.063 14.826 1.00 77.50 69 ASN A CA 1
ATOM 570 C C . ASN A 1 69 ? -19.636 1.558 14.988 1.00 77.50 69 ASN A C 1
ATOM 572 O O . ASN A 1 69 ? -18.617 1.056 14.530 1.00 77.50 69 ASN A O 1
ATOM 576 N N . ASP A 1 70 ? -20.572 0.825 15.600 1.00 71.50 70 ASP A N 1
ATOM 577 C CA . ASP A 1 70 ? -20.400 -0.598 15.947 1.00 71.50 70 ASP A CA 1
ATOM 578 C C . ASP A 1 70 ? -20.186 -1.532 14.737 1.00 71.50 70 ASP A C 1
ATOM 580 O O . ASP A 1 70 ? -19.860 -2.702 14.920 1.00 71.50 70 ASP A O 1
ATOM 584 N N . THR A 1 71 ? -20.387 -1.032 13.513 1.00 78.25 71 THR A N 1
ATOM 585 C CA . THR A 1 71 ? -20.294 -1.794 12.255 1.00 78.25 71 THR A CA 1
ATOM 586 C C . THR A 1 71 ? -19.548 -1.051 11.144 1.00 78.25 71 THR A C 1
ATOM 588 O O . THR A 1 71 ? -19.484 -1.546 10.021 1.00 78.25 71 THR A O 1
ATOM 591 N N . THR A 1 72 ? -19.023 0.148 11.412 1.00 84.00 72 THR A N 1
ATOM 592 C CA . THR A 1 72 ? -18.373 0.992 10.401 1.00 84.00 72 THR A CA 1
ATOM 593 C C . THR A 1 72 ? -17.002 1.430 10.883 1.00 84.00 72 THR A C 1
ATOM 595 O O . THR A 1 72 ? -16.892 2.080 11.924 1.00 84.00 72 THR A O 1
ATOM 598 N N . LEU A 1 73 ? -15.978 1.101 10.096 1.00 86.50 73 LEU A N 1
ATOM 599 C CA . LEU A 1 73 ? -14.586 1.484 10.331 1.00 86.50 73 LEU A CA 1
ATOM 600 C C . LEU A 1 73 ? -14.094 2.377 9.194 1.00 86.50 73 LEU A C 1
ATOM 602 O O . LEU A 1 73 ? -14.442 2.157 8.033 1.00 86.50 73 LEU A O 1
ATOM 606 N N . HIS A 1 74 ? -13.251 3.345 9.521 1.00 90.50 74 HIS A N 1
ATOM 607 C CA . HIS A 1 74 ? -12.513 4.154 8.563 1.00 90.50 74 HIS A CA 1
ATOM 608 C C . HIS A 1 74 ? -11.029 3.840 8.690 1.00 90.50 74 HIS A C 1
ATOM 610 O O . HIS A 1 74 ? -10.450 3.910 9.771 1.00 90.50 74 HIS A O 1
ATOM 616 N N . VAL A 1 75 ? -10.416 3.484 7.567 1.00 90.88 75 VAL A N 1
ATOM 617 C CA . VAL A 1 75 ? -8.996 3.149 7.485 1.00 90.88 75 VAL A CA 1
ATOM 618 C C . VAL A 1 75 ? -8.368 4.058 6.441 1.00 90.88 75 VAL A C 1
ATOM 620 O O . VAL A 1 75 ? -8.778 4.040 5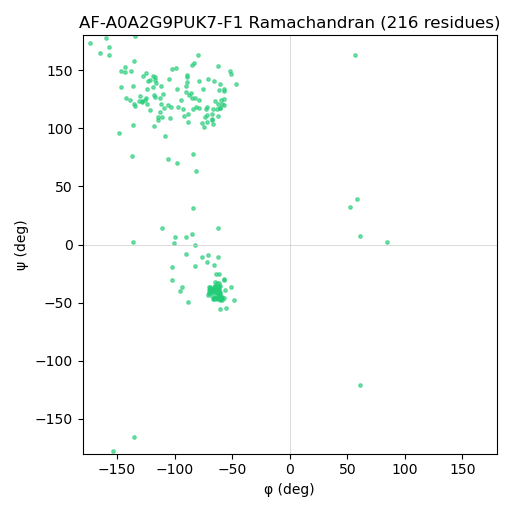.277 1.00 90.88 75 VAL A O 1
ATOM 623 N N . ARG A 1 76 ? -7.373 4.850 6.843 1.00 94.00 76 ARG A N 1
ATOM 624 C CA . ARG A 1 76 ? -6.568 5.661 5.925 1.00 94.00 76 ARG A CA 1
ATOM 625 C C . ARG A 1 76 ? -5.100 5.330 6.063 1.00 94.00 76 ARG A C 1
ATOM 627 O O . ARG A 1 76 ? -4.580 5.164 7.167 1.00 94.00 76 ARG A O 1
ATOM 634 N N . GLY A 1 77 ? -4.412 5.297 4.938 1.00 94.38 77 GLY A N 1
ATOM 635 C CA . GLY A 1 77 ? -2.981 5.065 4.920 1.00 94.38 77 GLY A CA 1
ATOM 636 C C . GLY A 1 77 ? -2.332 5.550 3.641 1.00 94.38 77 GLY A C 1
ATOM 637 O O . GLY A 1 77 ? -2.988 6.012 2.710 1.00 94.38 77 GLY A O 1
ATOM 638 N N . THR A 1 78 ? -1.016 5.404 3.605 1.00 95.75 78 THR A N 1
ATOM 639 C CA . THR A 1 78 ? -0.181 5.793 2.474 1.00 95.75 78 THR A CA 1
ATOM 640 C C . THR A 1 78 ? 0.734 4.635 2.109 1.00 95.75 78 THR A C 1
ATOM 642 O O . THR A 1 78 ? 1.457 4.093 2.951 1.00 95.75 78 THR A O 1
ATOM 645 N N . ILE A 1 79 ? 0.729 4.266 0.831 1.00 94.75 79 ILE A N 1
ATOM 646 C CA . ILE A 1 79 ? 1.669 3.315 0.240 1.00 94.75 79 ILE A CA 1
ATOM 647 C C . ILE A 1 79 ? 2.781 4.124 -0.425 1.00 94.75 79 ILE A C 1
ATOM 649 O O . ILE A 1 79 ? 2.537 4.892 -1.352 1.00 94.75 79 ILE A O 1
ATOM 653 N N . MET A 1 80 ? 4.017 3.956 0.037 1.00 95.75 80 MET A N 1
ATOM 654 C CA . MET A 1 80 ? 5.175 4.638 -0.529 1.00 95.75 80 MET A CA 1
ATOM 655 C C . MET A 1 80 ? 5.818 3.778 -1.615 1.00 95.75 80 MET A C 1
ATOM 657 O O . MET A 1 80 ? 6.450 2.753 -1.329 1.00 95.75 80 MET A O 1
ATOM 661 N N . LEU A 1 81 ? 5.689 4.224 -2.863 1.00 94.81 81 LEU A N 1
ATOM 662 C CA . LEU A 1 81 ? 6.351 3.620 -4.014 1.00 94.81 81 LEU A CA 1
ATOM 663 C C . LEU A 1 81 ? 7.717 4.267 -4.226 1.00 94.81 81 LEU A C 1
ATOM 665 O O . LEU A 1 81 ? 7.836 5.487 -4.197 1.00 94.81 81 LEU A O 1
ATOM 669 N N . GLU A 1 82 ? 8.738 3.463 -4.499 1.00 94.81 82 GLU A N 1
ATOM 670 C CA . GLU A 1 82 ? 10.068 3.917 -4.907 1.00 94.81 82 GLU A CA 1
ATOM 671 C C . GLU A 1 82 ? 10.386 3.379 -6.292 1.00 94.81 82 GLU A C 1
ATOM 673 O O . GLU A 1 82 ? 10.197 2.195 -6.568 1.00 94.81 82 GLU A O 1
ATOM 678 N N . ASN A 1 83 ? 10.936 4.229 -7.152 1.00 94.69 83 ASN A N 1
ATOM 679 C CA . ASN A 1 83 ? 11.475 3.821 -8.440 1.00 94.69 83 ASN A CA 1
ATOM 680 C C . ASN A 1 83 ? 12.991 4.033 -8.471 1.00 94.69 83 ASN A C 1
ATOM 682 O O . ASN A 1 83 ? 13.485 5.152 -8.609 1.00 94.69 83 ASN A O 1
ATOM 686 N N . LYS A 1 84 ? 13.750 2.934 -8.417 1.00 92.50 84 LYS A N 1
ATOM 687 C CA . LYS A 1 84 ? 15.221 2.961 -8.496 1.00 92.50 84 LYS A CA 1
ATOM 688 C C . LYS A 1 84 ? 15.750 3.048 -9.932 1.00 92.50 84 LYS A C 1
ATOM 690 O O . LYS A 1 84 ? 16.974 3.063 -10.115 1.00 92.50 84 LYS A O 1
ATOM 695 N N . ALA A 1 85 ? 14.896 3.083 -10.954 1.00 90.19 85 ALA A N 1
ATOM 696 C CA . ALA A 1 85 ? 15.309 3.279 -12.342 1.00 90.19 85 ALA A CA 1
ATOM 697 C C . ALA A 1 85 ? 15.595 4.755 -12.663 1.00 90.19 85 ALA A C 1
ATOM 699 O O . ALA A 1 85 ? 15.185 5.655 -11.936 1.00 90.19 85 ALA A O 1
ATOM 700 N N . TYR A 1 86 ? 16.304 5.009 -13.768 1.00 90.31 86 TYR A N 1
ATOM 701 C CA . TYR A 1 86 ? 16.570 6.374 -14.254 1.00 90.31 86 TYR A CA 1
ATOM 702 C C . TYR A 1 86 ? 15.500 6.889 -15.226 1.00 90.31 86 TYR A C 1
ATOM 704 O O . TYR A 1 86 ? 15.653 7.967 -15.793 1.00 90.31 86 TYR A O 1
ATOM 712 N N . ILE A 1 87 ? 14.420 6.133 -15.416 1.00 89.62 87 ILE A N 1
ATOM 713 C CA . ILE A 1 87 ? 13.264 6.539 -16.211 1.00 89.62 87 ILE A CA 1
ATOM 714 C C . ILE A 1 87 ? 11.995 6.426 -15.365 1.00 89.62 87 ILE A C 1
ATOM 716 O O . ILE A 1 87 ? 11.936 5.564 -14.482 1.00 89.62 87 ILE A O 1
ATOM 720 N N . PRO A 1 88 ? 10.994 7.291 -15.595 1.00 91.62 88 PRO A N 1
ATOM 721 C CA . PRO A 1 88 ? 9.720 7.195 -14.903 1.00 91.62 88 PRO A CA 1
ATOM 722 C C . PRO A 1 88 ? 8.992 5.913 -15.311 1.00 91.62 88 PRO A C 1
ATOM 724 O O . PRO A 1 88 ? 8.999 5.524 -16.482 1.00 91.62 88 PRO A O 1
ATOM 727 N N . VAL A 1 89 ? 8.344 5.273 -14.343 1.00 90.50 89 VAL A N 1
ATOM 728 C CA . VAL A 1 89 ? 7.585 4.038 -14.554 1.00 90.50 89 VAL A CA 1
ATOM 729 C C . VAL A 1 89 ? 6.127 4.301 -14.223 1.00 90.50 89 VAL A C 1
ATOM 731 O O . VAL A 1 89 ? 5.813 4.816 -13.156 1.00 90.50 89 VAL A O 1
ATOM 734 N N . LYS A 1 90 ? 5.233 3.942 -15.143 1.00 90.94 90 LYS A N 1
ATOM 735 C CA . LYS A 1 90 ? 3.791 4.029 -14.922 1.00 90.94 90 LYS A CA 1
ATOM 736 C C . LYS A 1 90 ? 3.288 2.746 -14.273 1.00 90.94 90 LYS A C 1
ATOM 738 O O . LYS A 1 90 ? 3.528 1.658 -14.810 1.00 90.94 90 LYS A O 1
ATOM 743 N N . PHE A 1 91 ? 2.552 2.870 -13.175 1.00 91.31 91 PHE A N 1
ATOM 744 C CA . PHE A 1 91 ? 1.756 1.767 -12.648 1.00 91.31 91 PHE A CA 1
ATOM 745 C C . PHE A 1 91 ? 0.296 1.908 -13.084 1.00 91.31 91 PHE A C 1
ATOM 747 O O . PHE A 1 91 ? -0.176 2.994 -13.408 1.00 91.31 91 PHE A O 1
ATOM 754 N N . LYS A 1 92 ? -0.397 0.778 -13.206 1.00 91.62 92 LYS A N 1
ATOM 755 C CA . LYS A 1 92 ? -1.784 0.695 -13.675 1.00 91.62 92 LYS A CA 1
ATOM 756 C C . LYS A 1 92 ? -2.754 0.849 -12.515 1.00 91.62 92 LYS A C 1
ATOM 758 O O . LYS A 1 92 ? -3.698 1.625 -12.618 1.00 91.62 92 LYS A O 1
ATOM 763 N N . LYS A 1 93 ? -2.525 0.082 -11.449 1.00 93.44 93 LYS A N 1
ATOM 764 C CA . LYS A 1 93 ? -3.349 0.073 -10.243 1.00 93.44 93 LYS A CA 1
ATOM 765 C C . LYS A 1 93 ? -2.635 -0.621 -9.085 1.00 93.44 93 LYS A C 1
ATOM 767 O O . LYS A 1 93 ? -1.661 -1.346 -9.311 1.00 93.44 93 LYS A O 1
ATOM 772 N N . VAL A 1 94 ? -3.151 -0.420 -7.881 1.00 94.50 94 VAL A N 1
ATOM 773 C CA . VAL A 1 94 ? -2.816 -1.201 -6.687 1.00 94.50 94 VAL A CA 1
ATOM 774 C C . VAL A 1 94 ? -4.104 -1.822 -6.176 1.00 94.50 94 VAL A C 1
ATOM 776 O O . VAL A 1 94 ? -5.002 -1.083 -5.785 1.00 94.50 94 VAL A O 1
ATOM 779 N N . ASP A 1 95 ? -4.194 -3.146 -6.196 1.00 95.38 95 ASP A N 1
ATOM 780 C CA . ASP A 1 95 ? -5.263 -3.855 -5.491 1.00 95.38 95 ASP A CA 1
ATOM 781 C C . ASP A 1 95 ? -4.776 -4.132 -4.069 1.00 95.38 95 ASP A C 1
ATOM 783 O O . ASP A 1 95 ? -3.602 -4.462 -3.884 1.00 95.38 95 ASP A O 1
ATOM 787 N N . TYR A 1 96 ? -5.642 -3.987 -3.074 1.00 96.12 96 TYR A N 1
ATOM 788 C CA . TYR A 1 96 ? -5.301 -4.287 -1.689 1.00 96.12 96 TYR A CA 1
ATOM 789 C C . TYR A 1 96 ? -6.486 -4.900 -0.951 1.00 96.12 96 TYR A C 1
ATOM 791 O O . TYR A 1 96 ? -7.637 -4.561 -1.215 1.00 96.12 96 TYR A O 1
ATOM 799 N N . ASP A 1 97 ? -6.162 -5.761 0.001 1.00 95.81 97 ASP A N 1
ATOM 800 C CA . ASP A 1 97 ? -7.065 -6.393 0.944 1.00 95.81 97 ASP A CA 1
ATOM 801 C C . ASP A 1 97 ? -6.693 -5.921 2.353 1.00 95.81 97 ASP A C 1
ATOM 803 O O . ASP A 1 97 ? -5.514 -5.785 2.693 1.00 95.81 97 ASP A O 1
ATOM 807 N N . ILE A 1 98 ? -7.708 -5.638 3.164 1.00 92.81 98 ILE A N 1
ATOM 808 C CA . ILE A 1 98 ? -7.561 -5.299 4.576 1.00 92.81 98 ILE A CA 1
ATOM 809 C C . ILE A 1 98 ? -8.156 -6.451 5.374 1.00 92.81 98 ILE A C 1
ATOM 811 O O . ILE A 1 98 ? -9.349 -6.747 5.259 1.00 92.81 98 ILE A O 1
ATOM 815 N N . ASP A 1 99 ? -7.328 -7.048 6.218 1.00 90.38 99 ASP A N 1
ATOM 816 C CA . ASP A 1 99 ? -7.684 -8.132 7.120 1.00 90.38 99 ASP A CA 1
ATOM 817 C C . ASP A 1 99 ? -7.513 -7.678 8.575 1.00 90.38 99 ASP A C 1
ATOM 819 O O . ASP A 1 99 ? -6.557 -6.975 8.915 1.00 90.38 99 ASP A O 1
ATOM 823 N N . ILE A 1 100 ? -8.417 -8.100 9.456 1.00 85.81 100 ILE A N 1
ATOM 824 C CA . ILE A 1 100 ? -8.272 -7.955 10.912 1.00 85.81 100 ILE A CA 1
ATOM 825 C C . ILE A 1 100 ? -8.155 -9.363 11.493 1.00 85.81 100 ILE A C 1
ATOM 827 O O . ILE A 1 100 ? -9.116 -10.136 11.466 1.00 85.81 100 ILE A O 1
ATOM 831 N N . GLY A 1 101 ? -6.964 -9.718 11.982 1.00 84.00 101 GLY A N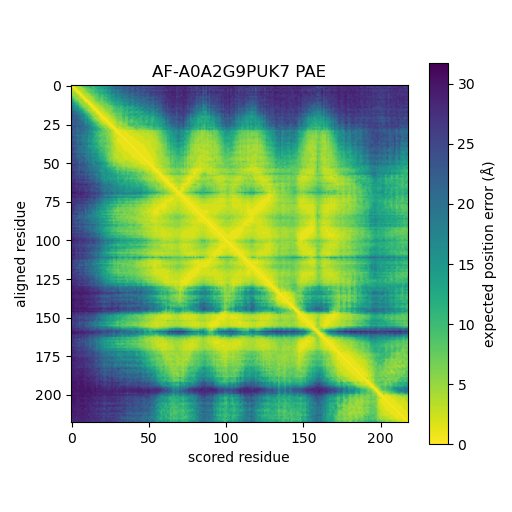 1
ATOM 832 C CA . GLY A 1 101 ? -6.631 -11.116 12.262 1.00 84.00 101 GLY A CA 1
ATOM 833 C C . GLY A 1 101 ? -6.706 -11.961 10.985 1.00 84.00 101 GLY A C 1
ATOM 834 O O . GLY A 1 101 ? -6.024 -11.656 10.011 1.00 84.00 101 GLY A O 1
ATOM 835 N N . ASP A 1 102 ? -7.558 -12.989 10.988 1.00 83.19 102 ASP A N 1
ATOM 836 C CA . ASP A 1 102 ? -7.783 -13.890 9.842 1.00 83.19 102 ASP A CA 1
ATOM 837 C C . ASP A 1 102 ? -9.056 -13.552 9.038 1.00 83.19 102 ASP A C 1
ATOM 839 O O . ASP A 1 102 ? -9.472 -14.314 8.162 1.00 83.19 102 ASP A O 1
ATOM 843 N N . ILE A 1 103 ? -9.723 -12.438 9.355 1.00 82.81 103 ILE A N 1
ATOM 844 C CA . ILE A 1 103 ? -10.984 -12.044 8.722 1.00 82.81 103 ILE A CA 1
ATOM 845 C C . ILE A 1 103 ? -10.712 -10.931 7.718 1.00 82.81 103 ILE A C 1
ATOM 847 O O . ILE A 1 103 ? -10.328 -9.828 8.108 1.00 82.81 103 ILE A O 1
ATOM 851 N N . LYS A 1 104 ? -11.001 -11.196 6.441 1.00 89.25 104 LYS A N 1
ATOM 852 C CA . LYS A 1 104 ? -11.035 -10.158 5.409 1.00 89.25 104 LYS A CA 1
ATOM 853 C C . LYS A 1 104 ? -12.189 -9.204 5.675 1.00 89.25 104 LYS A C 1
ATOM 855 O O . LYS A 1 104 ? -13.351 -9.612 5.652 1.00 89.25 104 LYS A O 1
ATOM 860 N N . VAL A 1 105 ? -11.862 -7.941 5.933 1.00 89.00 105 VAL A N 1
ATOM 861 C CA . VAL A 1 105 ? -12.844 -6.903 6.265 1.00 89.00 105 VAL A CA 1
ATOM 862 C C . VAL A 1 105 ? -13.144 -5.987 5.089 1.00 89.00 105 VAL A C 1
ATOM 864 O O . VAL A 1 105 ? -14.265 -5.501 4.980 1.00 89.00 105 VAL A O 1
ATOM 867 N N . ALA A 1 106 ? -12.182 -5.767 4.193 1.00 92.25 106 ALA A N 1
ATOM 868 C CA . ALA A 1 106 ? -12.383 -4.950 3.004 1.00 92.25 106 ALA A CA 1
ATOM 869 C C . ALA A 1 106 ? -11.388 -5.291 1.895 1.00 92.25 106 ALA A C 1
ATOM 871 O O . ALA A 1 106 ? -10.340 -5.888 2.133 1.00 92.25 106 ALA A O 1
ATOM 872 N N . ASP A 1 107 ? -11.716 -4.849 0.690 1.00 94.81 107 ASP A N 1
ATOM 873 C CA . ASP A 1 107 ? -10.807 -4.761 -0.443 1.00 94.81 107 ASP A CA 1
ATOM 874 C C . ASP A 1 107 ? -10.983 -3.417 -1.145 1.00 94.81 107 ASP A C 1
ATOM 876 O O . ASP A 1 107 ? -12.006 -2.740 -0.997 1.00 94.81 107 ASP A O 1
ATOM 880 N N . GLY A 1 108 ? -9.957 -3.010 -1.881 1.00 94.94 108 GLY A N 1
ATOM 881 C CA . GLY A 1 108 ? -9.979 -1.775 -2.638 1.00 94.94 108 GLY A CA 1
ATOM 882 C C . GLY A 1 108 ? -9.002 -1.777 -3.801 1.00 94.94 108 GLY A C 1
ATOM 883 O O . GLY A 1 108 ? -8.162 -2.661 -3.982 1.00 94.94 108 GLY A O 1
ATOM 884 N N . THR A 1 109 ? -9.142 -0.759 -4.644 1.00 95.44 109 THR A N 1
ATOM 885 C CA . THR A 1 109 ? -8.284 -0.562 -5.809 1.00 95.44 109 THR A CA 1
ATOM 886 C C . THR A 1 109 ? -7.934 0.910 -5.951 1.00 95.44 109 THR A C 1
ATOM 888 O O . THR A 1 109 ? -8.815 1.759 -6.076 1.00 95.44 109 THR A O 1
ATOM 891 N N . LEU A 1 110 ? -6.639 1.209 -6.000 1.00 94.62 110 LEU A N 1
ATOM 892 C CA . LEU A 1 110 ? -6.118 2.545 -6.275 1.00 94.62 110 LEU A CA 1
ATOM 893 C C . LEU A 1 110 ? -5.744 2.645 -7.746 1.00 94.62 110 LEU A C 1
ATOM 895 O O . LEU A 1 110 ? -5.082 1.760 -8.293 1.00 94.62 110 LEU A O 1
ATOM 899 N N . SER A 1 111 ? -6.155 3.735 -8.386 1.00 92.50 111 SER A N 1
ATOM 900 C CA . SER A 1 111 ? -5.768 4.018 -9.768 1.00 92.50 111 SER A CA 1
ATOM 901 C C . SER A 1 111 ? -4.296 4.405 -9.845 1.00 92.50 111 SER A C 1
ATOM 903 O O . SER A 1 111 ? -3.769 5.068 -8.955 1.00 92.50 111 SER A O 1
ATOM 905 N N . GLY A 1 112 ? -3.628 3.963 -10.908 1.00 85.75 112 GLY A N 1
ATOM 906 C CA . GLY A 1 112 ? -2.200 4.174 -11.062 1.00 85.75 112 GLY A CA 1
ATOM 907 C C . GLY A 1 112 ? -1.794 5.505 -11.679 1.00 85.75 112 GLY A C 1
ATOM 908 O O . GLY A 1 112 ? -2.528 6.096 -12.471 1.00 85.75 112 GLY A O 1
ATOM 909 N N . ASP A 1 113 ? -0.578 5.928 -11.340 1.00 90.12 113 ASP A N 1
ATOM 910 C CA . ASP A 1 113 ? 0.084 7.119 -11.873 1.00 90.12 113 ASP A CA 1
ATOM 911 C C . ASP A 1 113 ? 1.557 6.809 -12.233 1.00 90.12 113 ASP A C 1
ATOM 913 O O . ASP A 1 113 ? 1.969 5.650 -12.370 1.00 90.12 113 ASP A O 1
ATOM 917 N N . TYR A 1 114 ? 2.372 7.835 -12.455 1.00 92.50 114 TYR A N 1
ATOM 918 C CA . TYR A 1 114 ? 3.800 7.725 -12.705 1.00 92.50 114 TYR A CA 1
ATOM 919 C C . TYR A 1 114 ? 4.605 7.793 -11.409 1.00 92.50 114 TYR A C 1
ATOM 921 O O . TYR A 1 114 ? 4.483 8.734 -10.633 1.00 92.50 114 TYR A O 1
ATOM 929 N N . VAL A 1 115 ? 5.528 6.846 -11.238 1.00 93.38 115 VAL A N 1
ATOM 930 C CA . VAL A 1 115 ? 6.601 6.943 -10.246 1.00 93.38 115 VAL A CA 1
ATOM 931 C C . VAL A 1 115 ? 7.825 7.575 -10.927 1.00 93.38 115 VAL A C 1
ATOM 933 O O . VAL A 1 115 ? 8.364 6.991 -11.880 1.00 93.38 115 VAL A O 1
ATOM 936 N N . PRO A 1 116 ? 8.277 8.767 -10.495 1.00 94.94 116 PRO A N 1
ATOM 937 C CA . PRO A 1 116 ? 9.366 9.499 -11.125 1.00 94.94 116 PRO A CA 1
ATOM 938 C C . PRO A 1 116 ? 10.671 8.705 -11.063 1.00 94.94 116 PRO A C 1
ATOM 940 O O . PRO A 1 116 ? 10.883 7.882 -10.174 1.00 94.94 116 PRO A O 1
ATOM 943 N N . ALA A 1 117 ? 11.565 8.954 -12.018 1.00 94.06 117 ALA A N 1
ATOM 944 C CA . ALA A 1 117 ? 12.896 8.356 -12.021 1.00 94.06 117 ALA A CA 1
ATOM 945 C C . ALA A 1 117 ? 13.646 8.696 -10.725 1.00 94.06 117 ALA A C 1
ATOM 947 O O . ALA A 1 117 ? 13.707 9.866 -10.348 1.00 94.06 117 ALA A O 1
ATOM 948 N N . LYS A 1 118 ? 14.258 7.694 -10.080 1.00 94.50 118 LYS A N 1
ATOM 949 C CA . LYS A 1 118 ? 15.031 7.858 -8.834 1.00 94.50 118 LYS A CA 1
ATOM 950 C C . LYS A 1 118 ? 14.262 8.582 -7.722 1.00 94.50 118 LYS A C 1
ATOM 952 O O . LYS A 1 118 ? 14.868 9.315 -6.944 1.00 94.50 118 LYS A O 1
ATOM 957 N N . GLY A 1 119 ? 12.946 8.402 -7.662 1.00 94.56 119 GLY A N 1
ATOM 958 C CA . GLY A 1 119 ? 12.093 9.125 -6.729 1.00 94.56 119 GLY A CA 1
ATOM 959 C C . GLY A 1 119 ? 11.079 8.246 -6.017 1.00 94.56 119 GLY A C 1
ATOM 960 O O . GLY A 1 119 ? 10.995 7.035 -6.244 1.00 94.56 119 GLY A O 1
ATOM 961 N N . PHE A 1 120 ? 10.314 8.909 -5.156 1.00 95.56 120 PHE A N 1
ATOM 962 C CA . PHE A 1 120 ? 9.261 8.322 -4.346 1.00 95.56 120 PHE A CA 1
ATOM 963 C C . PHE A 1 120 ? 7.921 8.964 -4.693 1.00 95.56 120 PHE A C 1
ATOM 965 O O . PHE A 1 120 ? 7.878 10.162 -4.981 1.00 95.56 120 PHE A O 1
ATOM 972 N N . VAL A 1 121 ? 6.846 8.180 -4.655 1.00 95.50 121 VAL A N 1
ATOM 973 C CA . VAL A 1 121 ? 5.469 8.669 -4.791 1.00 95.50 121 VAL A CA 1
ATOM 974 C C . VAL A 1 121 ? 4.617 8.086 -3.670 1.00 95.50 121 VAL A C 1
ATOM 976 O O . VAL A 1 121 ? 4.565 6.858 -3.541 1.00 95.50 121 VAL A O 1
ATOM 979 N N . PRO A 1 122 ? 3.953 8.939 -2.871 1.00 95.25 122 PRO A N 1
ATOM 980 C CA . PRO A 1 122 ? 2.917 8.492 -1.959 1.00 95.25 122 PRO A CA 1
ATOM 981 C C . PRO A 1 122 ? 1.647 8.170 -2.751 1.00 95.25 122 PRO A C 1
ATOM 983 O O . PRO A 1 122 ? 1.228 8.937 -3.618 1.00 95.25 122 PRO A O 1
ATOM 986 N N . VAL A 1 123 ? 1.045 7.026 -2.450 1.00 94.62 123 VAL A N 1
ATOM 987 C CA . VAL A 1 123 ? -0.276 6.642 -2.941 1.00 94.62 123 VAL A CA 1
ATOM 988 C C . VAL A 1 123 ? -1.173 6.491 -1.725 1.00 94.62 123 VAL A C 1
ATOM 990 O O . VAL A 1 123 ? -1.074 5.509 -0.987 1.00 94.62 123 VAL A O 1
ATOM 993 N N . ASP A 1 124 ? -2.000 7.501 -1.495 1.00 94.75 124 ASP A N 1
ATOM 994 C CA . ASP A 1 124 ? -2.920 7.527 -0.366 1.00 94.75 124 ASP A CA 1
ATOM 995 C C . ASP A 1 124 ? -4.150 6.667 -0.663 1.00 94.75 124 ASP A C 1
ATOM 997 O O . ASP A 1 124 ? -4.663 6.647 -1.787 1.00 94.75 124 ASP A O 1
ATOM 1001 N N . PHE A 1 125 ? -4.622 5.952 0.353 1.00 94.06 125 PHE A N 1
ATOM 1002 C CA . PHE A 1 125 ? -5.873 5.210 0.311 1.00 94.06 125 PHE A CA 1
ATOM 1003 C C . PHE A 1 125 ? -6.756 5.590 1.492 1.00 94.06 125 PHE A C 1
ATOM 1005 O O . PHE A 1 125 ? -6.286 5.829 2.606 1.00 94.06 125 PHE A O 1
ATOM 1012 N N . GLU A 1 126 ? -8.055 5.607 1.230 1.00 94.94 126 GLU A N 1
ATOM 1013 C CA . GLU A 1 126 ? -9.097 5.818 2.219 1.00 94.94 126 GLU A CA 1
ATOM 1014 C C . GLU A 1 126 ? -10.192 4.791 1.967 1.00 94.94 126 GLU A C 1
ATOM 1016 O O . GLU A 1 126 ? -10.776 4.742 0.884 1.00 94.94 126 GLU A O 1
ATOM 1021 N N . GLN A 1 127 ? -10.459 3.963 2.973 1.00 93.94 127 GLN A N 1
ATOM 1022 C CA . GLN A 1 127 ? -11.467 2.923 2.906 1.00 93.94 127 GLN A CA 1
ATOM 1023 C C . GLN A 1 127 ? -12.458 3.089 4.051 1.00 93.94 127 GLN A C 1
ATOM 1025 O O . GLN A 1 127 ? -12.084 3.103 5.223 1.00 93.94 127 GLN A O 1
ATOM 1030 N N . THR A 1 128 ? -13.740 3.161 3.697 1.00 92.38 128 THR A N 1
ATOM 1031 C CA . THR A 1 128 ? -14.832 2.957 4.652 1.00 92.38 128 THR A CA 1
ATOM 1032 C C . THR A 1 128 ? -15.264 1.500 4.576 1.00 92.38 128 THR A C 1
ATOM 1034 O O . THR A 1 128 ? -15.577 0.993 3.495 1.00 92.38 128 THR A O 1
ATOM 1037 N N . ILE A 1 129 ? -15.247 0.817 5.712 1.00 88.25 129 ILE A N 1
ATOM 1038 C CA . ILE A 1 129 ? -15.614 -0.589 5.844 1.00 88.25 129 ILE A CA 1
ATOM 1039 C C . ILE A 1 129 ? -17.000 -0.643 6.467 1.00 88.25 129 ILE A C 1
ATOM 1041 O O . ILE A 1 129 ? -17.157 -0.341 7.647 1.00 88.25 129 ILE A O 1
ATOM 1045 N N . TYR A 1 130 ? -17.998 -1.020 5.673 1.00 83.12 130 TYR A N 1
ATOM 1046 C CA . TYR A 1 130 ? -19.356 -1.260 6.156 1.00 83.12 130 TYR A CA 1
ATOM 1047 C C . TYR A 1 130 ? -19.508 -2.715 6.586 1.00 83.12 130 TYR A C 1
ATOM 1049 O O . TYR A 1 130 ? -18.981 -3.610 5.930 1.00 83.12 130 TYR A O 1
ATOM 1057 N N . ASN A 1 131 ? -20.284 -2.958 7.642 1.00 78.56 131 ASN A N 1
ATOM 1058 C CA . ASN A 1 131 ? -20.447 -4.285 8.244 1.00 78.56 131 ASN A CA 1
ATOM 1059 C C . ASN A 1 131 ? -19.118 -4.882 8.720 1.00 78.56 131 ASN A C 1
ATOM 1061 O O . ASN A 1 131 ? -18.885 -6.084 8.585 1.00 78.56 131 ASN A O 1
ATOM 1065 N N . ALA A 1 132 ? -18.250 -4.038 9.282 1.00 75.62 132 ALA A N 1
ATOM 1066 C CA . ALA A 1 132 ? -17.096 -4.518 10.019 1.00 75.62 132 ALA A CA 1
ATOM 1067 C C . ALA A 1 132 ? -17.542 -5.561 11.064 1.00 75.62 132 ALA A C 1
ATOM 1069 O O . ALA A 1 132 ? -18.661 -5.444 11.588 1.00 75.62 132 ALA A O 1
ATOM 1070 N N . PRO A 1 133 ? -16.703 -6.575 11.365 1.00 69.62 133 PRO A N 1
ATOM 1071 C CA . PRO A 1 133 ? -16.998 -7.543 12.411 1.00 69.62 133 PRO A CA 1
ATOM 1072 C C . PRO A 1 133 ? -17.469 -6.813 13.662 1.00 69.62 133 PRO A C 1
ATOM 1074 O O . PRO A 1 133 ? -16.922 -5.759 14.000 1.00 69.62 133 PRO A O 1
ATOM 1077 N N . SER A 1 134 ? -18.498 -7.354 14.323 1.00 69.50 134 SER A N 1
ATOM 1078 C CA . SER A 1 134 ? -19.020 -6.723 15.530 1.00 69.50 134 SER A CA 1
ATOM 1079 C C . SER A 1 134 ? -17.876 -6.470 16.501 1.00 69.50 134 SER A C 1
ATOM 1081 O O . SER A 1 134 ? -16.895 -7.215 16.548 1.00 69.50 134 SER A O 1
ATOM 1083 N N . PHE A 1 135 ? -18.003 -5.418 17.297 1.00 64.00 135 PHE A N 1
ATOM 1084 C CA . PHE A 1 135 ? -16.973 -5.065 18.260 1.00 64.00 135 PHE A CA 1
ATOM 1085 C C . PHE A 1 135 ? -16.559 -6.256 19.155 1.00 64.00 135 PHE A C 1
ATOM 1087 O O . PHE A 1 135 ? -15.380 -6.453 19.425 1.00 64.00 135 PHE A O 1
ATOM 1094 N N . GLU A 1 136 ? -17.510 -7.115 19.529 1.00 64.69 136 GLU A N 1
ATOM 1095 C CA . GLU A 1 136 ? -17.264 -8.366 20.262 1.00 64.69 136 GLU A CA 1
ATOM 1096 C C . GLU A 1 136 ? -16.401 -9.367 19.481 1.00 64.69 136 GLU A C 1
ATOM 1098 O O . GLU A 1 136 ? -15.540 -10.020 20.066 1.00 64.69 136 GLU A O 1
ATOM 1103 N N . ALA A 1 137 ? -16.598 -9.476 18.164 1.00 68.44 137 ALA A N 1
ATOM 1104 C CA . ALA A 1 137 ? -15.774 -10.310 17.297 1.00 68.44 137 ALA A CA 1
ATOM 1105 C C . ALA A 1 137 ? -14.353 -9.749 17.178 1.00 68.44 137 ALA A C 1
ATOM 1107 O O . ALA A 1 137 ? -13.394 -10.513 17.271 1.00 68.44 137 ALA A O 1
ATOM 1108 N N . ILE A 1 138 ? -14.213 -8.423 17.054 1.00 66.94 138 ILE A N 1
ATOM 1109 C CA . ILE A 1 138 ? -12.905 -7.761 17.068 1.00 66.94 138 ILE A CA 1
ATOM 1110 C C . ILE A 1 138 ? -12.219 -8.051 18.405 1.00 66.94 138 ILE A C 1
ATOM 1112 O O . ILE A 1 138 ? -11.158 -8.662 18.405 1.00 66.94 138 ILE A O 1
ATOM 1116 N N . VAL A 1 139 ? -12.853 -7.753 19.546 1.00 67.12 139 VAL A N 1
ATOM 1117 C CA . VAL A 1 139 ? -12.306 -8.049 20.884 1.00 67.12 139 VAL A CA 1
ATOM 1118 C C . VAL A 1 139 ? -11.974 -9.527 21.066 1.00 67.12 139 VAL A C 1
ATOM 1120 O O . VAL A 1 139 ? -10.938 -9.839 21.646 1.00 67.12 139 VAL A O 1
ATOM 1123 N N . GLY A 1 140 ? -12.787 -10.448 20.549 1.00 66.75 140 GLY A N 1
ATOM 1124 C CA . GLY A 1 140 ? -12.491 -11.881 20.579 1.00 66.75 140 GLY A CA 1
ATOM 1125 C C . GLY A 1 140 ? -11.200 -12.239 19.834 1.00 66.75 140 GLY A C 1
ATOM 1126 O O . GLY A 1 140 ? -10.393 -13.018 20.339 1.00 66.75 140 GLY A O 1
ATOM 1127 N N . VAL A 1 141 ? -10.959 -11.620 18.674 1.00 66.44 141 VAL A N 1
ATOM 1128 C CA . VAL A 1 141 ? -9.708 -11.767 17.910 1.00 66.44 141 VAL A CA 1
ATOM 1129 C C . VAL A 1 141 ? -8.522 -11.135 18.659 1.00 66.44 141 VAL A C 1
ATOM 1131 O O . VAL A 1 141 ? -7.445 -11.735 18.722 1.00 66.44 141 VAL A O 1
ATOM 1134 N N . LEU A 1 142 ? -8.728 -9.988 19.317 1.00 63.91 142 LEU A N 1
ATOM 1135 C CA . LEU A 1 142 ? -7.707 -9.319 20.140 1.00 63.91 142 LEU A CA 1
ATOM 1136 C C . LEU A 1 142 ? -7.333 -10.122 21.389 1.00 63.91 142 LEU A C 1
ATOM 1138 O O . LEU A 1 142 ? -6.159 -10.208 21.732 1.00 63.91 142 LEU A O 1
ATOM 1142 N N . SER A 1 143 ? -8.319 -10.747 22.036 1.00 65.44 143 SER A N 1
ATOM 1143 C CA . SER A 1 143 ? -8.145 -11.563 23.249 1.00 65.44 143 SER A CA 1
ATOM 1144 C C . SER A 1 143 ? -7.241 -12.772 23.002 1.00 65.44 143 SER A C 1
ATOM 1146 O O . SER A 1 143 ? -6.580 -13.260 23.915 1.00 65.44 143 SER A O 1
ATOM 1148 N N . ASN A 1 144 ? -7.174 -13.231 21.748 1.00 66.81 144 ASN A N 1
ATOM 1149 C CA . ASN A 1 144 ? -6.265 -14.282 21.294 1.00 66.81 144 ASN A CA 1
ATOM 1150 C C . ASN A 1 144 ? -4.868 -13.746 20.913 1.00 66.81 144 ASN A C 1
ATOM 1152 O O . ASN A 1 144 ? -4.062 -14.474 20.336 1.00 66.81 144 ASN A O 1
ATOM 1156 N N . GLY A 1 145 ? -4.575 -12.475 21.207 1.00 59.88 145 GLY A N 1
ATOM 1157 C CA . GLY A 1 145 ? -3.297 -11.811 20.949 1.00 59.88 145 GLY A CA 1
ATOM 1158 C C . GLY A 1 145 ? -3.132 -11.242 19.537 1.00 59.88 145 GLY A C 1
ATOM 1159 O O . GLY A 1 145 ? -2.077 -10.691 19.232 1.00 59.88 145 GLY A O 1
ATOM 1160 N N . SER A 1 146 ? -4.147 -11.338 18.669 1.00 65.38 146 SER A N 1
ATOM 1161 C CA . SER A 1 146 ? -4.069 -10.894 17.268 1.00 65.38 146 SER A CA 1
ATOM 1162 C C . SER A 1 146 ? -4.680 -9.506 17.090 1.00 65.38 146 SER A C 1
ATOM 1164 O O . SER A 1 146 ? -5.731 -9.330 16.488 1.00 65.38 146 SER A O 1
ATOM 1166 N N . SER A 1 147 ? -3.999 -8.492 17.612 1.00 66.31 147 SER A N 1
ATOM 1167 C CA . SER A 1 147 ? -4.346 -7.063 17.465 1.00 66.31 147 SER A CA 1
ATOM 1168 C C . SER A 1 147 ? -3.827 -6.433 16.181 1.00 66.31 147 SER A C 1
ATOM 1170 O O . SER A 1 147 ? -3.506 -5.249 16.112 1.00 66.31 147 SER A O 1
ATOM 1172 N N . VAL A 1 148 ? -3.742 -7.259 15.146 1.00 83.19 148 VAL A N 1
ATOM 1173 C CA . VAL A 1 148 ? -3.013 -6.939 13.936 1.00 83.19 148 VAL A CA 1
ATOM 1174 C C . VAL A 1 148 ? -3.989 -6.704 12.796 1.00 83.19 148 VAL A C 1
ATOM 1176 O O . VAL A 1 148 ? -4.690 -7.624 12.371 1.00 83.19 148 VAL A O 1
ATOM 1179 N N . VAL A 1 149 ? -3.989 -5.482 12.266 1.00 88.00 149 VAL A N 1
ATOM 1180 C CA . VAL A 1 149 ? -4.537 -5.205 10.935 1.00 88.00 149 VAL A CA 1
ATOM 1181 C C . VAL A 1 149 ? -3.468 -5.547 9.922 1.00 88.00 149 VAL A C 1
ATOM 1183 O O . VAL A 1 149 ? -2.342 -5.054 10.002 1.00 88.00 149 VAL A O 1
ATOM 1186 N N . THR A 1 150 ? -3.811 -6.387 8.963 1.00 92.00 150 THR A N 1
ATOM 1187 C CA . THR A 1 150 ? -2.923 -6.751 7.870 1.00 92.00 150 THR A CA 1
ATOM 1188 C C . THR A 1 150 ? -3.449 -6.148 6.583 1.00 92.00 150 THR A C 1
ATOM 1190 O O . THR A 1 150 ? -4.619 -6.283 6.257 1.00 92.00 150 THR A O 1
ATOM 1193 N N . ILE A 1 151 ? -2.571 -5.463 5.862 1.00 93.62 151 ILE A N 1
ATOM 1194 C CA . ILE A 1 151 ? -2.840 -4.952 4.526 1.00 93.62 151 ILE A CA 1
ATOM 1195 C C . ILE A 1 151 ? -1.973 -5.760 3.570 1.00 93.62 151 ILE A C 1
ATOM 1197 O O . ILE A 1 151 ? -0.740 -5.659 3.602 1.00 93.62 151 ILE A O 1
ATOM 1201 N N . ASP A 1 152 ? -2.626 -6.596 2.774 1.00 94.75 152 ASP A N 1
ATOM 1202 C CA . ASP A 1 152 ? -2.025 -7.342 1.670 1.00 94.75 152 ASP A CA 1
ATOM 1203 C C . ASP A 1 152 ? -2.390 -6.639 0.364 1.00 94.75 152 ASP A C 1
ATOM 1205 O O . ASP A 1 152 ? -3.419 -5.974 0.269 1.00 94.75 152 ASP A O 1
ATOM 1209 N N . GLY A 1 153 ? -1.559 -6.737 -0.658 1.00 94.06 153 GLY A N 1
ATOM 1210 C CA . GLY A 1 153 ? -1.911 -6.159 -1.937 1.00 94.06 153 GLY A CA 1
ATOM 1211 C C . GLY A 1 153 ? -0.944 -6.470 -3.053 1.00 94.06 153 GLY A C 1
ATO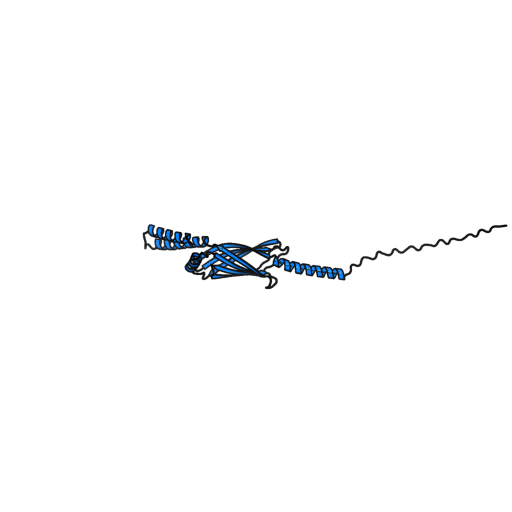M 1212 O O . GLY A 1 153 ? 0.130 -7.051 -2.880 1.00 94.06 153 GLY A O 1
ATOM 1213 N N . MET A 1 154 ? -1.353 -6.054 -4.244 1.00 93.81 154 MET A N 1
ATOM 1214 C CA . MET A 1 154 ? -0.659 -6.298 -5.492 1.00 93.81 154 MET A CA 1
ATOM 1215 C C . MET A 1 154 ? -0.591 -5.017 -6.325 1.00 93.81 154 MET A C 1
ATOM 1217 O O . MET A 1 154 ? -1.601 -4.448 -6.737 1.00 93.81 154 MET A O 1
ATOM 1221 N N . LEU A 1 155 ? 0.632 -4.572 -6.601 1.00 91.69 155 LEU A N 1
ATOM 1222 C CA . LEU A 1 155 ? 0.934 -3.486 -7.526 1.00 91.69 155 LEU A CA 1
ATOM 1223 C C . LEU A 1 155 ? 1.026 -4.041 -8.950 1.00 91.69 155 LEU A C 1
ATOM 1225 O O . LEU A 1 155 ? 1.836 -4.930 -9.212 1.00 91.69 155 LEU A O 1
ATOM 1229 N N . TYR A 1 156 ? 0.257 -3.468 -9.875 1.00 91.06 156 TYR A N 1
ATOM 1230 C CA . TYR A 1 156 ? 0.278 -3.817 -11.297 1.00 91.06 156 TYR A CA 1
ATOM 1231 C C . TYR A 1 156 ? 0.981 -2.719 -12.088 1.00 91.06 156 TYR A C 1
ATOM 1233 O O . TYR A 1 156 ? 0.519 -1.575 -12.108 1.00 91.06 156 TYR A O 1
ATOM 1241 N N . LEU A 1 157 ? 2.075 -3.042 -12.778 1.00 88.75 157 LEU A N 1
ATOM 1242 C CA . LEU A 1 157 ? 2.751 -2.096 -13.671 1.00 88.75 157 LEU A CA 1
ATOM 1243 C C . LEU A 1 157 ? 2.076 -2.049 -15.058 1.00 88.75 15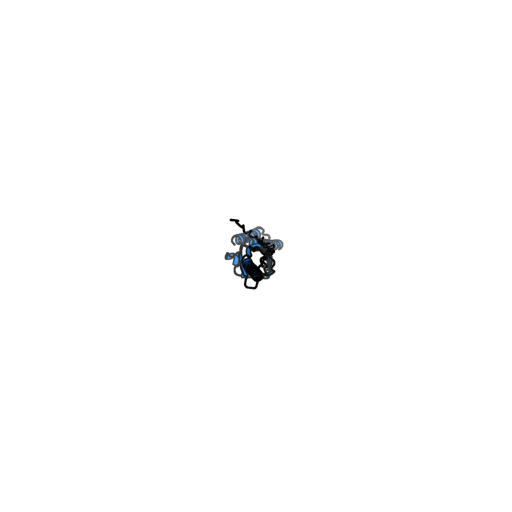7 LEU A C 1
ATOM 1245 O O . LEU A 1 157 ? 1.380 -2.980 -15.453 1.00 88.75 157 LEU A O 1
ATOM 1249 N N . PHE A 1 158 ? 2.234 -0.947 -15.803 1.00 79.12 158 PHE A N 1
ATOM 1250 C CA . PHE A 1 158 ? 1.489 -0.710 -17.057 1.00 79.12 158 PHE A CA 1
ATOM 1251 C C . PHE A 1 158 ? 1.790 -1.724 -18.179 1.00 79.12 158 PHE A C 1
ATOM 1253 O O . PHE A 1 158 ? 0.961 -1.951 -19.057 1.00 79.12 158 PHE A O 1
ATOM 1260 N N . THR A 1 159 ? 2.962 -2.352 -18.162 1.00 66.50 159 THR A N 1
ATOM 1261 C CA . THR A 1 159 ? 3.368 -3.360 -19.150 1.00 66.50 159 THR A CA 1
ATOM 1262 C C . THR A 1 159 ? 2.846 -4.745 -18.783 1.00 66.50 159 THR A C 1
ATOM 1264 O O . THR A 1 159 ? 3.608 -5.580 -18.302 1.00 66.50 159 THR A O 1
ATOM 1267 N N . GLU A 1 160 ? 1.558 -4.960 -19.050 1.00 55.44 160 GLU A N 1
ATOM 1268 C CA . GLU A 1 160 ? 0.833 -6.238 -18.967 1.00 55.44 160 GLU A CA 1
ATOM 1269 C C . GLU A 1 160 ? 0.871 -6.962 -17.604 1.00 55.44 160 GLU A C 1
ATOM 1271 O O . GLU A 1 160 ? 1.711 -6.722 -16.739 1.00 55.44 160 GLU A O 1
ATOM 1276 N N . ASP A 1 161 ? -0.058 -7.904 -17.426 1.00 56.22 161 ASP A N 1
ATOM 1277 C CA . ASP A 1 161 ? -0.357 -8.657 -16.193 1.00 56.22 161 ASP A CA 1
ATOM 1278 C C . ASP A 1 161 ? 0.802 -9.543 -15.663 1.00 56.22 161 ASP A C 1
ATOM 1280 O O . ASP A 1 161 ? 0.603 -10.421 -14.830 1.00 56.22 161 ASP A O 1
ATOM 1284 N N . LYS A 1 162 ? 2.028 -9.346 -16.162 1.00 62.09 162 LYS A N 1
ATOM 1285 C CA . LYS A 1 162 ? 3.237 -10.118 -15.837 1.00 62.09 162 LYS A CA 1
ATOM 1286 C C . LYS A 1 162 ? 4.178 -9.402 -14.872 1.00 62.09 162 LYS A C 1
ATOM 1288 O O . LYS A 1 162 ? 5.037 -10.052 -14.282 1.00 62.09 162 LYS A O 1
ATOM 1293 N N . ALA A 1 163 ? 4.062 -8.081 -14.735 1.00 75.69 163 ALA A N 1
ATOM 1294 C CA . ALA A 1 163 ? 4.883 -7.294 -13.820 1.00 75.69 163 ALA A CA 1
ATOM 1295 C C . ALA A 1 163 ? 4.051 -6.884 -12.600 1.00 75.69 163 ALA A C 1
ATOM 1297 O O . ALA A 1 163 ? 3.634 -5.731 -12.465 1.00 75.69 163 ALA A O 1
ATOM 1298 N N . THR A 1 164 ? 3.789 -7.867 -11.740 1.00 86.50 164 THR A N 1
ATOM 1299 C CA . THR A 1 164 ? 3.090 -7.686 -10.467 1.00 86.50 164 THR A CA 1
ATOM 1300 C C . THR A 1 164 ? 4.071 -7.740 -9.305 1.00 86.50 164 THR A C 1
ATOM 1302 O O . THR A 1 164 ? 5.000 -8.551 -9.306 1.00 86.50 164 THR A O 1
ATOM 1305 N N . MET A 1 165 ? 3.845 -6.914 -8.290 1.00 88.69 165 MET A N 1
ATOM 1306 C CA . MET A 1 165 ? 4.579 -6.981 -7.030 1.00 88.69 165 MET A CA 1
ATOM 1307 C C . MET A 1 165 ? 3.599 -7.094 -5.874 1.00 88.69 165 MET A C 1
ATOM 1309 O O . MET A 1 165 ? 2.729 -6.242 -5.724 1.00 88.69 165 MET A O 1
ATOM 1313 N N . THR A 1 166 ? 3.752 -8.135 -5.063 1.00 91.94 166 THR A N 1
ATOM 1314 C CA . THR A 1 166 ? 2.950 -8.333 -3.856 1.00 91.94 166 THR A CA 1
ATOM 1315 C C . THR A 1 166 ? 3.602 -7.655 -2.660 1.00 91.94 166 THR A C 1
ATOM 1317 O O . THR A 1 166 ? 4.831 -7.641 -2.546 1.00 91.94 166 THR A O 1
ATOM 1320 N N . PHE A 1 167 ? 2.793 -7.142 -1.744 1.00 92.56 167 PHE A N 1
ATOM 1321 C CA . PHE A 1 167 ? 3.246 -6.597 -0.472 1.00 92.56 167 PHE A CA 1
ATOM 1322 C C . PHE A 1 167 ? 2.308 -7.037 0.641 1.00 92.56 167 PHE A C 1
ATOM 1324 O O . PHE A 1 167 ? 1.119 -7.208 0.424 1.00 92.56 167 PHE A O 1
ATOM 1331 N N . LYS A 1 168 ? 2.856 -7.185 1.844 1.00 94.31 168 LYS A N 1
ATOM 1332 C CA . LYS A 1 168 ? 2.080 -7.494 3.038 1.00 94.31 168 LYS A CA 1
ATOM 1333 C C . LYS A 1 168 ? 2.658 -6.728 4.211 1.00 94.31 168 LYS A C 1
ATOM 1335 O O . LYS A 1 168 ? 3.863 -6.816 4.471 1.00 94.31 168 LYS A O 1
ATOM 1340 N N . LYS A 1 169 ? 1.823 -5.959 4.906 1.00 93.81 169 LYS A N 1
ATOM 1341 C CA . LYS A 1 169 ? 2.230 -5.201 6.089 1.00 93.81 169 LYS A CA 1
ATOM 1342 C C . LYS A 1 169 ? 1.192 -5.334 7.190 1.00 93.81 169 LYS A C 1
ATOM 1344 O O . LYS A 1 169 ? 0.001 -5.222 6.947 1.00 93.81 169 LYS A O 1
ATOM 1349 N N . SER A 1 170 ? 1.686 -5.544 8.398 1.00 92.12 170 SER A N 1
ATOM 1350 C CA . SER A 1 170 ? 0.893 -5.720 9.605 1.00 92.12 170 SER A CA 1
ATOM 1351 C C . SER A 1 170 ? 1.094 -4.526 10.538 1.00 92.12 170 SER A C 1
ATOM 1353 O O . SER A 1 170 ? 2.232 -4.079 10.717 1.00 92.12 170 SER A O 1
ATOM 1355 N N . PHE A 1 171 ? 0.004 -4.024 11.114 1.00 90.19 171 PHE A N 1
ATOM 1356 C CA . PHE A 1 171 ? -0.045 -2.897 12.045 1.00 90.19 171 PHE A CA 1
ATOM 1357 C C . PHE A 1 171 ? -0.712 -3.335 13.335 1.00 90.19 171 PHE A C 1
ATOM 1359 O O . PHE A 1 171 ? -1.766 -3.964 13.294 1.00 90.19 171 PHE A O 1
ATOM 1366 N N . ASP A 1 172 ? -0.105 -2.979 14.459 1.00 86.81 172 ASP A N 1
ATOM 1367 C CA . ASP A 1 172 ? -0.747 -3.105 15.760 1.00 86.81 172 ASP A CA 1
ATOM 1368 C C . ASP A 1 172 ? -1.721 -1.933 15.937 1.00 86.81 172 ASP A C 1
ATOM 1370 O O . ASP A 1 172 ? -1.332 -0.774 15.780 1.00 86.81 172 ASP A O 1
ATOM 1374 N N . ILE A 1 173 ? -2.989 -2.243 16.205 1.00 83.38 173 ILE A N 1
ATOM 1375 C CA . ILE A 1 173 ? -4.059 -1.254 16.399 1.00 83.38 173 ILE A CA 1
ATOM 1376 C C . ILE A 1 173 ? -4.564 -1.192 17.847 1.00 83.38 173 ILE A C 1
ATOM 1378 O O . ILE A 1 173 ? -5.615 -0.598 18.094 1.00 83.38 173 ILE A O 1
ATOM 1382 N N . LYS A 1 174 ? -3.839 -1.781 18.813 1.00 79.25 174 LYS A N 1
ATOM 1383 C CA . LYS A 1 174 ? -4.204 -1.762 20.244 1.00 79.25 174 LYS A CA 1
ATOM 1384 C C . LYS A 1 174 ? -4.571 -0.370 20.748 1.00 79.25 174 LYS A C 1
ATOM 1386 O O . LYS A 1 174 ? -5.607 -0.219 21.390 1.00 79.25 174 LYS A O 1
ATOM 1391 N N . ASP A 1 175 ? -3.756 0.633 20.432 1.00 80.06 175 ASP A N 1
ATOM 1392 C CA . ASP A 1 175 ? -3.947 1.995 20.936 1.00 80.06 175 ASP A CA 1
ATOM 1393 C C . ASP A 1 175 ? -5.242 2.628 20.399 1.00 80.06 175 ASP A C 1
ATOM 1395 O O . ASP A 1 175 ? -6.048 3.139 21.177 1.00 80.06 175 ASP A O 1
ATOM 1399 N N . ALA A 1 176 ? -5.500 2.509 19.092 1.00 74.75 176 ALA A N 1
ATOM 1400 C CA . ALA A 1 176 ? -6.717 3.032 18.463 1.00 74.75 176 ALA A CA 1
ATOM 1401 C C . ALA A 1 176 ? -7.985 2.337 18.994 1.00 74.75 176 ALA A C 1
ATOM 1403 O O . ALA A 1 176 ? -9.017 2.962 19.237 1.00 74.75 176 ALA A O 1
ATOM 1404 N N . LEU A 1 177 ? -7.902 1.026 19.232 1.00 74.62 177 LEU A N 1
ATOM 1405 C CA . LEU A 1 177 ? -9.000 0.262 19.821 1.00 74.62 177 LEU A CA 1
ATOM 1406 C C . LEU A 1 177 ? -9.255 0.635 21.281 1.00 74.62 177 LEU A C 1
ATOM 1408 O O . LEU A 1 177 ? -10.414 0.695 21.695 1.00 74.62 177 LEU A O 1
ATOM 1412 N N . LYS A 1 178 ? -8.193 0.884 22.057 1.00 76.88 178 LYS A N 1
ATOM 1413 C CA . LYS A 1 178 ? -8.296 1.346 23.444 1.00 76.88 178 LYS A CA 1
ATOM 1414 C C . LYS A 1 178 ? -9.032 2.683 23.516 1.00 76.88 178 LYS A C 1
ATOM 1416 O O . LYS A 1 178 ? -9.965 2.807 24.304 1.00 76.88 178 LYS A O 1
ATOM 1421 N N . GLU A 1 179 ? -8.681 3.638 22.661 1.00 78.19 179 GLU A N 1
ATOM 1422 C CA . GLU A 1 179 ? -9.340 4.948 22.605 1.00 78.19 179 GLU A CA 1
ATOM 1423 C C . GLU A 1 179 ? -10.839 4.838 22.258 1.00 78.19 179 GLU A C 1
ATOM 1425 O O . GLU A 1 179 ? -11.698 5.442 22.915 1.00 78.19 179 GLU A O 1
ATOM 1430 N N . TYR A 1 180 ? -11.188 3.992 21.284 1.00 75.31 180 TYR A N 1
ATOM 1431 C CA . TYR A 1 180 ? -12.589 3.720 20.952 1.00 75.31 180 TYR A CA 1
ATOM 1432 C C . TYR A 1 180 ? -13.364 3.108 22.129 1.00 75.31 180 TYR A C 1
ATOM 1434 O O . TYR A 1 180 ? -14.493 3.507 22.436 1.00 75.31 180 TYR A O 1
ATOM 1442 N N . LEU A 1 181 ? -12.747 2.141 22.809 1.00 73.81 181 LEU A N 1
ATOM 1443 C CA . LEU A 1 181 ? -13.311 1.471 23.974 1.00 73.81 181 LEU A CA 1
ATOM 1444 C C . LEU A 1 181 ? -13.593 2.439 25.121 1.00 73.81 181 LEU A C 1
ATOM 1446 O O . LEU A 1 181 ? -14.684 2.413 25.694 1.00 73.81 181 LEU A O 1
ATOM 1450 N N . GLU A 1 182 ? -12.635 3.310 25.427 1.00 78.38 182 GLU A N 1
ATOM 1451 C CA . GLU A 1 182 ? -12.784 4.365 26.430 1.00 78.38 182 GLU A CA 1
ATOM 1452 C C . GLU A 1 182 ? -13.976 5.271 26.099 1.00 78.38 182 GLU A C 1
ATOM 1454 O O . GLU A 1 182 ? -14.851 5.487 26.944 1.00 78.38 182 GLU A O 1
ATOM 1459 N N . THR A 1 183 ? -14.092 5.683 24.834 1.00 78.44 183 THR A N 1
ATOM 1460 C CA . THR A 1 183 ? -15.196 6.522 24.345 1.00 78.44 183 THR A CA 1
ATOM 1461 C C . THR A 1 183 ? -16.560 5.837 24.492 1.00 78.44 183 THR A C 1
ATOM 1463 O O . THR A 1 183 ? -17.549 6.465 24.884 1.00 78.44 183 THR A O 1
ATOM 1466 N N . LYS A 1 184 ? -16.646 4.529 24.218 1.00 72.88 184 LYS A N 1
ATOM 1467 C CA . LYS A 1 184 ? -17.893 3.758 24.364 1.00 72.88 184 LYS A CA 1
ATOM 1468 C C . LYS A 1 184 ? -18.288 3.556 25.820 1.00 72.88 184 LYS A C 1
ATOM 1470 O O . LYS A 1 184 ? -19.470 3.694 26.144 1.00 72.88 184 LYS A O 1
ATOM 1475 N N . VAL A 1 185 ? -17.324 3.262 26.692 1.00 75.62 185 VAL A N 1
ATOM 1476 C CA . VAL A 1 185 ? -17.558 3.157 28.139 1.00 75.62 185 VAL A CA 1
ATOM 1477 C C . VAL A 1 185 ? -18.100 4.481 28.675 1.00 75.62 185 VAL A C 1
ATOM 1479 O O . VAL A 1 185 ? -19.118 4.482 29.370 1.00 75.62 185 VAL A O 1
ATOM 1482 N N . ASP A 1 186 ? -17.507 5.604 28.275 1.00 78.00 186 ASP A N 1
ATOM 1483 C CA . ASP A 1 186 ? -17.963 6.935 28.682 1.00 78.00 186 ASP A CA 1
ATOM 1484 C C . ASP A 1 186 ? -19.362 7.268 28.155 1.00 78.00 186 ASP A C 1
ATOM 1486 O O . ASP A 1 186 ? -20.191 7.799 28.898 1.00 78.00 186 ASP A O 1
ATOM 1490 N N . ALA A 1 187 ? -19.688 6.874 26.922 1.00 78.19 187 ALA A N 1
ATOM 1491 C CA . ALA A 1 187 ? -21.031 7.043 26.372 1.00 78.19 187 ALA A CA 1
ATOM 1492 C C . ALA A 1 187 ? -22.092 6.220 27.129 1.00 78.19 187 ALA A C 1
ATOM 1494 O O . ALA A 1 187 ? -23.199 6.710 27.373 1.00 78.19 187 ALA A O 1
ATOM 1495 N N . ILE A 1 188 ? -21.778 4.976 27.513 1.00 75.31 188 ILE A N 1
ATOM 1496 C CA . ILE A 1 188 ? -22.680 4.123 28.305 1.00 75.31 188 ILE A CA 1
ATOM 1497 C C . ILE A 1 188 ? -22.880 4.723 29.697 1.00 75.31 188 ILE A C 1
ATOM 1499 O O . ILE A 1 188 ? -24.018 4.860 30.148 1.00 75.31 188 ILE A O 1
ATOM 1503 N N . ILE A 1 189 ? -21.793 5.127 30.354 1.00 75.56 189 ILE A N 1
ATOM 1504 C CA . ILE A 1 189 ? -21.834 5.758 31.675 1.00 75.56 189 ILE A CA 1
ATOM 1505 C C . ILE A 1 189 ? -22.662 7.044 31.639 1.00 75.56 189 ILE A C 1
ATOM 1507 O O . ILE A 1 189 ? -23.554 7.210 32.467 1.00 75.56 189 ILE A O 1
ATOM 1511 N N . GLY A 1 190 ? -22.443 7.906 30.644 1.00 74.44 190 GLY A N 1
ATOM 1512 C CA . GLY A 1 190 ? -23.213 9.137 30.478 1.00 74.44 190 GLY A CA 1
ATOM 1513 C C . GLY A 1 190 ? -24.708 8.884 30.262 1.00 74.44 190 GLY A C 1
ATOM 1514 O O . GLY A 1 190 ? -25.538 9.663 30.726 1.00 74.44 190 GLY A O 1
ATOM 1515 N N . ARG A 1 191 ? -25.093 7.780 29.604 1.00 75.94 191 ARG A N 1
ATOM 1516 C CA . ARG A 1 191 ? -26.509 7.383 29.483 1.00 75.94 191 ARG A CA 1
ATOM 1517 C C . ARG A 1 191 ? -27.096 6.907 30.811 1.00 75.94 191 ARG A C 1
ATOM 1519 O O . ARG A 1 191 ? -28.246 7.226 31.097 1.00 75.94 191 ARG A O 1
ATOM 1526 N N . ILE A 1 192 ? -26.327 6.162 31.606 1.00 70.50 192 ILE A N 1
ATOM 1527 C CA . ILE A 1 192 ? -26.753 5.697 32.934 1.00 70.50 192 ILE A CA 1
ATOM 1528 C C . ILE A 1 192 ? -26.961 6.895 33.869 1.00 70.50 192 ILE A C 1
ATOM 1530 O O . ILE A 1 192 ? -28.012 6.979 34.502 1.00 70.50 192 ILE A O 1
ATOM 1534 N N . ASP A 1 193 ? -26.027 7.845 33.887 1.00 68.25 193 ASP A N 1
ATOM 1535 C CA . ASP A 1 193 ? -26.083 9.044 34.734 1.00 68.25 193 ASP A CA 1
ATOM 1536 C C . ASP A 1 193 ? -27.297 9.933 34.387 1.00 68.25 193 ASP A C 1
ATOM 1538 O O . ASP A 1 193 ? -28.103 10.291 35.245 1.00 68.25 193 ASP A O 1
ATOM 1542 N N . ASN A 1 194 ? -27.539 10.167 33.090 1.00 67.94 194 ASN A N 1
ATOM 1543 C CA . ASN A 1 194 ? -28.685 10.957 32.616 1.00 67.94 194 ASN A CA 1
ATOM 1544 C C . ASN A 1 194 ? -30.048 10.257 32.758 1.00 67.94 194 ASN A C 1
ATOM 1546 O O . ASN A 1 194 ? -31.086 10.909 32.646 1.00 67.94 194 ASN A O 1
ATOM 1550 N N . SER A 1 195 ? -30.078 8.940 32.981 1.00 66.44 195 SER A N 1
ATOM 1551 C CA . SER A 1 195 ? -31.336 8.199 33.134 1.00 66.44 195 SER A CA 1
ATOM 1552 C C . SER A 1 195 ? -32.006 8.410 34.497 1.00 66.44 195 SER A C 1
ATOM 1554 O O . SER A 1 195 ? -33.142 7.976 34.682 1.00 66.44 195 SER A O 1
ATOM 1556 N N . GLY A 1 196 ? -31.314 9.032 35.464 1.00 62.09 196 GLY A N 1
ATOM 1557 C CA . GLY A 1 196 ? -31.797 9.196 36.841 1.00 62.09 196 GLY A CA 1
ATOM 1558 C C . GLY A 1 196 ? -32.042 7.870 37.574 1.00 62.09 196 GLY A C 1
ATOM 1559 O O . GLY A 1 196 ? -32.594 7.866 38.672 1.00 62.09 196 GLY A O 1
ATOM 1560 N N . ALA A 1 197 ? -31.664 6.737 36.970 1.00 57.91 197 ALA A N 1
ATOM 1561 C CA . ALA A 1 197 ? -31.994 5.407 37.461 1.00 57.91 197 ALA A CA 1
ATOM 1562 C C . ALA A 1 197 ? -31.044 4.922 38.567 1.00 57.91 197 ALA A C 1
ATOM 1564 O O . ALA A 1 197 ? -31.376 3.968 39.270 1.00 57.91 197 ALA A O 1
ATOM 1565 N N . ILE A 1 198 ? -29.856 5.527 38.710 1.00 55.31 198 ILE A N 1
ATOM 1566 C CA . ILE A 1 198 ? -28.787 5.030 39.585 1.00 55.31 198 ILE A CA 1
ATOM 1567 C C . ILE A 1 198 ? -27.966 6.209 40.148 1.00 55.31 198 ILE A C 1
ATOM 1569 O O . ILE A 1 198 ? -27.018 6.660 39.516 1.00 55.31 198 ILE A O 1
ATOM 1573 N N . ASP A 1 199 ? -28.277 6.672 41.364 1.00 60.38 199 ASP A N 1
ATOM 1574 C CA . ASP A 1 199 ? -27.458 7.646 42.117 1.00 60.38 199 ASP A CA 1
ATOM 1575 C C . ASP A 1 199 ? -26.291 6.933 42.834 1.00 60.38 199 ASP A C 1
ATOM 1577 O O . ASP A 1 199 ? -26.241 6.813 44.059 1.00 60.38 199 ASP A O 1
ATOM 1581 N N . TYR A 1 200 ? -25.380 6.335 42.056 1.00 66.75 200 TYR A N 1
ATOM 1582 C CA . TYR A 1 200 ? -24.205 5.633 42.591 1.00 66.75 200 TYR A CA 1
ATOM 1583 C C . TYR A 1 200 ? -22.929 5.960 41.799 1.00 66.75 200 TYR A C 1
ATOM 1585 O O . TYR A 1 200 ? -22.412 5.104 41.069 1.00 66.75 200 TYR A O 1
ATOM 1593 N N . PRO A 1 201 ? -22.338 7.153 41.999 1.00 67.81 201 PRO A N 1
ATOM 1594 C CA . PRO A 1 201 ? -21.080 7.543 41.352 1.00 67.81 201 PRO A CA 1
ATOM 1595 C C . PRO A 1 201 ? -19.929 6.565 41.647 1.00 67.81 201 PRO A C 1
ATOM 1597 O O . PRO A 1 201 ? -19.056 6.344 40.810 1.00 67.81 201 PRO A O 1
ATOM 1600 N N . VAL A 1 202 ? -19.949 5.907 42.812 1.00 71.81 202 VAL A N 1
ATOM 1601 C CA . VAL A 1 202 ? -18.963 4.878 43.189 1.00 71.81 202 VAL A CA 1
ATOM 1602 C C . VAL A 1 202 ? -19.117 3.602 42.354 1.00 71.81 202 VAL A C 1
ATOM 1604 O O . VAL A 1 202 ? -18.119 2.997 41.967 1.00 71.81 202 VAL A O 1
ATOM 1607 N N . LEU A 1 203 ? -20.352 3.189 42.049 1.00 67.94 203 LEU A N 1
ATOM 1608 C CA . LEU A 1 203 ? -20.614 1.983 41.261 1.00 67.94 203 LEU A CA 1
ATOM 1609 C C . LEU A 1 203 ? -20.221 2.203 39.796 1.00 67.94 203 LEU A C 1
ATOM 1611 O O . LEU A 1 203 ? -19.549 1.361 39.208 1.00 67.94 203 LEU A O 1
ATOM 1615 N N . ILE A 1 204 ? -20.572 3.370 39.250 1.00 67.62 204 ILE A N 1
ATOM 1616 C CA . ILE A 1 204 ? -20.191 3.804 37.902 1.00 67.62 204 ILE A CA 1
ATOM 1617 C C . ILE A 1 204 ? -18.666 3.846 37.760 1.00 67.62 204 ILE A C 1
ATOM 1619 O O . ILE A 1 204 ? -18.119 3.264 36.823 1.00 67.62 204 ILE A O 1
ATOM 1623 N N . LYS A 1 205 ? -17.967 4.456 38.727 1.00 75.75 205 LYS A N 1
ATOM 1624 C CA . LYS A 1 205 ? -16.501 4.488 38.750 1.00 75.75 205 LYS A CA 1
ATOM 1625 C C . LYS A 1 205 ? -15.895 3.083 38.806 1.00 75.75 205 LYS A C 1
ATOM 1627 O O . LYS A 1 205 ? -15.000 2.782 38.029 1.00 75.75 205 LYS A O 1
ATOM 1632 N N . ASN A 1 206 ? -16.416 2.198 39.658 1.00 76.81 206 ASN A N 1
ATOM 1633 C CA . ASN A 1 206 ? -15.922 0.822 39.756 1.00 76.81 206 ASN A CA 1
ATOM 1634 C C . ASN A 1 206 ? -16.154 0.010 38.469 1.00 76.81 206 ASN A C 1
ATOM 1636 O O . ASN A 1 206 ? -15.312 -0.814 38.115 1.00 76.81 206 ASN A O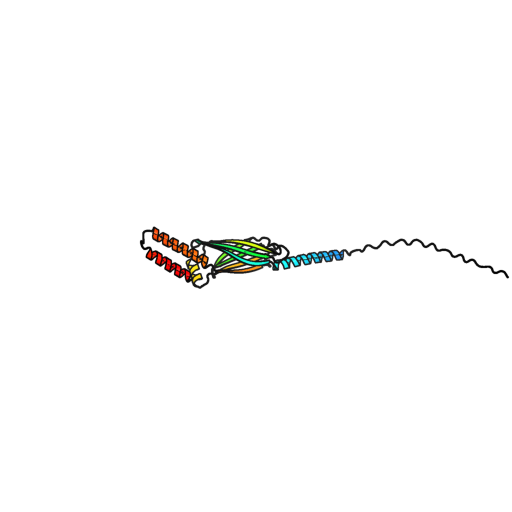 1
ATOM 1640 N N . ILE A 1 207 ? -17.275 0.225 37.768 1.00 72.12 207 ILE A N 1
ATOM 1641 C CA . ILE A 1 207 ? -17.545 -0.410 36.469 1.00 72.12 207 ILE A CA 1
ATOM 1642 C C . ILE A 1 207 ? -16.563 0.116 35.420 1.00 72.12 207 ILE A C 1
ATOM 1644 O O . ILE A 1 207 ? -15.935 -0.696 34.742 1.00 72.12 207 ILE A O 1
ATOM 1648 N N . LYS A 1 208 ? -16.365 1.441 35.349 1.00 73.69 208 LYS A N 1
ATOM 1649 C CA . LYS A 1 208 ? -15.373 2.070 34.465 1.00 73.69 208 LYS A CA 1
ATOM 1650 C C . LYS A 1 208 ? -13.981 1.495 34.710 1.00 73.69 208 LYS A C 1
ATOM 1652 O O . LYS A 1 208 ? -13.382 0.944 33.796 1.00 73.69 208 LYS A O 1
ATOM 1657 N N . ASP A 1 209 ? -13.513 1.527 35.955 1.00 76.94 209 ASP A N 1
ATOM 1658 C CA . ASP A 1 209 ? -12.182 1.049 36.337 1.00 76.94 209 ASP A CA 1
ATOM 1659 C C . ASP A 1 209 ? -12.004 -0.449 36.035 1.00 76.94 209 ASP A C 1
ATOM 1661 O O . ASP A 1 209 ? -10.922 -0.883 35.639 1.00 76.94 209 ASP A O 1
ATOM 1665 N N . LYS A 1 210 ? -13.061 -1.259 36.189 1.00 75.12 210 LYS A N 1
ATOM 1666 C CA . LYS A 1 210 ? -13.022 -2.690 35.857 1.00 75.12 210 LYS A CA 1
ATOM 1667 C C . LYS A 1 210 ? -12.951 -2.927 34.347 1.00 75.12 210 LYS A C 1
ATOM 1669 O O . LYS A 1 210 ? -12.185 -3.790 33.929 1.00 75.12 210 LYS A O 1
ATOM 1674 N N . MET A 1 211 ? -13.711 -2.175 33.550 1.00 68.81 211 MET A N 1
ATOM 1675 C CA . MET A 1 211 ? -13.673 -2.272 32.087 1.00 68.81 211 MET A CA 1
ATOM 1676 C C . MET A 1 211 ? -12.333 -1.774 31.533 1.00 68.81 211 MET A C 1
ATOM 1678 O O . MET A 1 211 ? -11.721 -2.470 30.732 1.00 68.81 211 MET A O 1
ATOM 1682 N N . LEU A 1 212 ? -11.813 -0.645 32.027 1.00 73.31 212 LEU A N 1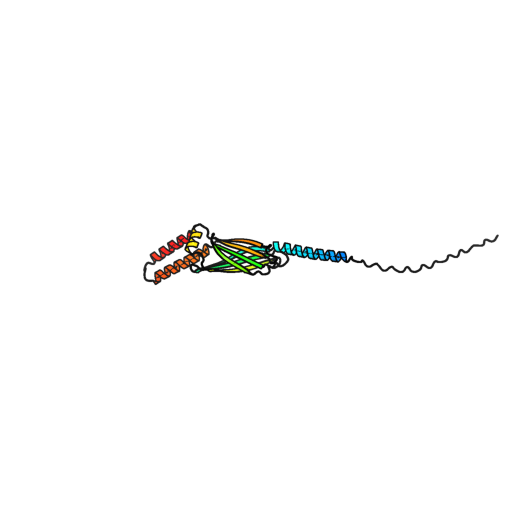
ATOM 1683 C CA . LEU A 1 212 ? -10.497 -0.119 31.639 1.00 73.31 212 LEU A CA 1
ATOM 1684 C C . LEU A 1 212 ? -9.361 -1.085 31.978 1.00 73.31 212 LEU A C 1
ATOM 1686 O O . LEU A 1 212 ? -8.501 -1.334 31.141 1.00 73.31 212 LEU A O 1
ATOM 1690 N N . LYS A 1 213 ? -9.393 -1.711 33.160 1.00 76.81 213 LYS A N 1
ATOM 1691 C CA . LYS A 1 213 ? -8.412 -2.748 33.513 1.00 76.81 213 LYS A CA 1
ATOM 1692 C C . LYS A 1 213 ? -8.477 -3.973 32.608 1.00 76.81 213 LYS A C 1
ATOM 1694 O O . LYS A 1 213 ? -7.448 -4.596 32.384 1.00 76.81 213 LYS A O 1
ATOM 1699 N N . GLN A 1 214 ? -9.660 -4.343 32.119 1.00 68.50 214 GLN A N 1
ATOM 1700 C CA . GLN A 1 214 ? -9.783 -5.425 31.139 1.00 68.50 214 GLN A CA 1
ATOM 1701 C C . GLN A 1 214 ? -9.199 -5.014 29.787 1.00 68.50 214 GLN A C 1
ATOM 1703 O O . GLN A 1 214 ? -8.555 -5.833 29.147 1.00 68.50 214 GLN A O 1
ATOM 1708 N N . ILE A 1 215 ? -9.354 -3.748 29.394 1.00 67.81 215 ILE A N 1
ATOM 1709 C CA . ILE A 1 215 ? -8.767 -3.199 28.166 1.00 67.81 215 ILE A CA 1
ATOM 1710 C C . ILE A 1 215 ? -7.236 -3.152 28.250 1.00 67.81 215 ILE A C 1
ATOM 1712 O O . ILE A 1 215 ? -6.568 -3.511 27.292 1.00 67.81 215 ILE A O 1
ATOM 1716 N N . GLU A 1 216 ? -6.663 -2.781 29.399 1.00 71.62 216 GLU A N 1
ATOM 1717 C CA . GLU A 1 216 ? -5.203 -2.786 29.613 1.00 71.62 216 GLU A CA 1
ATOM 1718 C C . GLU A 1 216 ? -4.572 -4.186 29.599 1.00 71.62 216 GLU A C 1
ATOM 1720 O O . GLU A 1 216 ? -3.355 -4.312 29.476 1.00 71.62 216 GLU A O 1
ATOM 1725 N N . GLN A 1 217 ? -5.381 -5.234 29.763 1.00 69.56 217 GLN A N 1
ATOM 1726 C CA . GLN A 1 217 ? -4.933 -6.627 29.716 1.00 69.56 217 GLN A CA 1
ATOM 1727 C C . GLN A 1 217 ? -4.997 -7.238 28.306 1.00 69.56 217 GLN A C 1
ATOM 1729 O O . GLN A 1 217 ? -4.503 -8.354 28.132 1.00 69.56 217 GLN A O 1
ATOM 1734 N N . LEU A 1 218 ? -5.591 -6.535 27.331 1.00 61.12 218 LEU A N 1
ATOM 1735 C CA . LEU A 1 218 ? -5.682 -6.934 25.918 1.00 61.12 218 LEU A CA 1
ATOM 1736 C C . LEU A 1 218 ? -4.452 -6.481 25.114 1.00 61.12 218 LEU A C 1
ATOM 1738 O O . LEU A 1 218 ? -4.025 -7.231 24.208 1.00 61.12 218 LEU A O 1
#

Solvent-accessible surface area (backbone atoms only — not comparable to full-atom values): 12593 Å² total; per-residue (Å²): 141,82,87,80,82,81,82,80,82,79,81,80,76,81,77,74,81,78,75,80,76,75,81,79,74,84,77,77,59,68,67,56,54,52,52,51,51,52,50,49,54,50,52,52,53,54,48,53,60,54,35,62,76,35,50,45,79,78,47,75,45,82,75,44,69,45,74,82,49,74,34,31,35,38,42,29,31,36,41,31,37,34,20,72,20,92,56,65,46,50,36,50,31,36,40,37,37,36,22,53,54,93,43,81,57,45,71,53,74,44,82,44,56,72,31,45,43,65,33,70,38,80,47,75,48,77,45,79,28,72,74,33,70,44,59,67,55,49,51,55,42,24,69,74,68,39,44,34,39,36,41,39,36,39,39,33,36,61,75,52,100,80,47,65,48,77,51,75,50,77,41,80,46,58,68,54,52,50,55,52,50,54,54,50,52,51,52,53,50,54,51,48,59,74,59,74,78,58,98,42,74,67,58,54,48,52,50,50,56,51,52,52,55,55,58,77,72,89